Protein AF-A0A5D0UTY8-F1 (afdb_monomer)

Nearest PDB structures (foldseek):
  8gnn-assembly1_C  TM=6.590E-01  e=6.861E-01  Homo sapiens
  8wu8-assembly1_C  TM=2.798E-01  e=2.029E-01  Homo sapiens
  3g65-assembly1_B  TM=3.281E-01  e=6.142E-01  Homo sapiens
  1bsg-assembly1_A  TM=4.114E-01  e=2.895E+00  Streptomyces albus G

Structure (mmCIF, N/CA/C/O backbone):
data_AF-A0A5D0UTY8-F1
#
_entry.id   AF-A0A5D0UTY8-F1
#
loop_
_atom_site.group_PDB
_atom_site.id
_atom_site.type_symbol
_atom_site.label_atom_id
_atom_site.label_alt_id
_atom_site.label_comp_id
_atom_site.label_asym_id
_atom_site.label_entity_id
_atom_site.label_seq_id
_atom_site.pdbx_PDB_ins_code
_atom_site.Cartn_x
_atom_site.Cartn_y
_atom_site.Cartn_z
_atom_site.occupancy
_atom_site.B_iso_or_equiv
_atom_site.auth_seq_id
_atom_site.auth_comp_id
_atom_site.auth_asym_id
_atom_site.auth_atom_id
_atom_site.pdbx_PDB_model_num
ATOM 1 N N . MET A 1 1 ? 30.667 -4.990 47.044 1.00 47.59 1 MET A N 1
ATOM 2 C CA . MET A 1 1 ? 30.466 -5.878 45.888 1.00 47.59 1 MET A CA 1
ATOM 3 C C . MET A 1 1 ? 29.172 -5.438 45.244 1.00 47.59 1 MET A C 1
ATOM 5 O O . MET A 1 1 ? 28.147 -5.652 45.864 1.00 47.59 1 MET A O 1
ATOM 9 N N . ASP A 1 2 ? 29.236 -4.737 44.118 1.00 45.09 2 ASP A N 1
ATOM 10 C CA . ASP A 1 2 ? 28.279 -4.897 43.020 1.00 45.09 2 ASP A CA 1
ATOM 11 C C . ASP A 1 2 ? 28.877 -4.212 41.785 1.00 45.09 2 ASP A C 1
ATOM 13 O O . ASP A 1 2 ? 29.394 -3.096 41.867 1.00 45.09 2 ASP A O 1
ATOM 17 N N . PHE A 1 3 ? 28.948 -4.967 40.69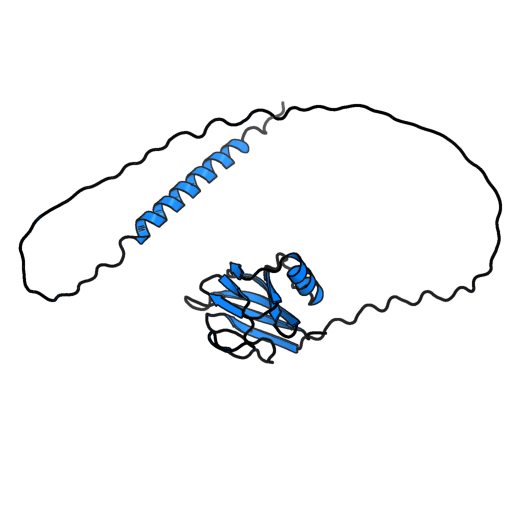8 1.00 50.44 3 PHE A N 1
ATOM 18 C CA . PHE A 1 3 ? 29.635 -4.655 39.454 1.00 50.44 3 PHE A CA 1
ATOM 19 C C . PHE A 1 3 ? 28.574 -4.422 38.379 1.00 50.44 3 PHE A C 1
ATOM 21 O O . PHE A 1 3 ? 27.709 -5.267 38.191 1.00 50.44 3 PHE A O 1
ATOM 28 N N . GLY A 1 4 ? 28.762 -3.384 37.563 1.00 52.84 4 GLY A N 1
ATOM 29 C CA . GLY A 1 4 ? 28.433 -3.488 36.140 1.00 52.84 4 GLY A CA 1
ATOM 30 C C . GLY A 1 4 ? 27.209 -2.724 35.655 1.00 52.84 4 GLY A C 1
ATOM 31 O O . GLY A 1 4 ? 26.156 -3.310 35.460 1.00 52.84 4 GLY A O 1
ATOM 32 N N . LEU A 1 5 ? 27.410 -1.454 35.288 1.00 50.62 5 LEU A N 1
ATOM 33 C CA . LEU A 1 5 ? 26.596 -0.773 34.267 1.00 50.62 5 LEU A CA 1
ATOM 34 C C . LEU A 1 5 ? 27.426 0.138 33.329 1.00 50.62 5 LEU A C 1
ATOM 36 O O . LEU A 1 5 ? 26.859 0.918 32.580 1.00 50.62 5 LEU A O 1
ATOM 40 N N . ASP A 1 6 ? 28.762 0.021 33.300 1.00 56.34 6 ASP A N 1
ATOM 41 C CA . ASP A 1 6 ? 29.632 0.937 32.523 1.00 56.34 6 ASP A CA 1
ATOM 42 C C . ASP A 1 6 ? 29.984 0.434 31.100 1.00 56.34 6 ASP A C 1
ATOM 44 O O . ASP A 1 6 ? 30.736 1.070 30.362 1.00 56.34 6 ASP A O 1
ATOM 48 N N . GLN A 1 7 ? 29.479 -0.736 30.685 1.00 50.81 7 GLN A N 1
ATOM 49 C CA . GLN A 1 7 ? 29.890 -1.360 29.414 1.00 50.81 7 GLN A CA 1
ATOM 50 C C . GLN A 1 7 ? 28.915 -1.157 28.243 1.00 50.81 7 GLN A C 1
ATOM 52 O O . GLN A 1 7 ? 29.332 -1.285 27.093 1.00 50.81 7 GLN A O 1
ATOM 57 N N . ALA A 1 8 ? 27.651 -0.803 28.495 1.00 49.94 8 ALA A N 1
ATOM 58 C CA . ALA A 1 8 ? 26.637 -0.702 27.440 1.00 49.94 8 ALA A CA 1
ATOM 59 C C . ALA A 1 8 ? 26.779 0.566 26.572 1.00 49.94 8 ALA A C 1
ATOM 61 O O . ALA A 1 8 ? 26.541 0.512 25.365 1.00 49.94 8 ALA A O 1
ATOM 62 N N . ASP A 1 9 ? 27.277 1.672 27.133 1.00 50.44 9 ASP A N 1
ATOM 63 C CA . ASP A 1 9 ? 27.403 2.940 26.394 1.00 50.44 9 ASP A CA 1
ATOM 64 C C . ASP A 1 9 ? 28.606 3.000 25.440 1.00 50.44 9 ASP A C 1
ATOM 66 O O . ASP A 1 9 ? 28.651 3.824 24.525 1.00 50.44 9 ASP A O 1
ATOM 70 N N . LYS A 1 10 ? 29.572 2.082 25.566 1.00 47.22 10 LYS A N 1
ATOM 71 C CA . LYS A 1 10 ? 30.721 2.028 24.644 1.00 47.22 10 LYS A CA 1
ATOM 72 C C . LYS A 1 10 ? 30.383 1.337 23.319 1.00 47.22 10 LYS A C 1
ATOM 74 O O . LYS A 1 10 ? 31.051 1.593 22.320 1.00 47.22 10 LYS A O 1
ATOM 79 N N . ILE A 1 11 ? 29.328 0.518 23.273 1.00 48.78 11 ILE A N 1
ATOM 80 C CA . ILE A 1 11 ? 28.957 -0.260 22.077 1.00 48.78 11 ILE A CA 1
ATOM 81 C C . ILE A 1 11 ? 28.123 0.586 21.099 1.00 48.78 11 ILE A C 1
ATOM 83 O O . ILE A 1 11 ? 28.315 0.491 19.887 1.00 48.78 11 ILE A O 1
ATOM 87 N N . ALA A 1 12 ? 27.281 1.497 21.601 1.00 51.47 12 ALA A N 1
ATOM 88 C CA . ALA A 1 12 ? 26.472 2.385 20.759 1.00 51.47 12 ALA A CA 1
ATOM 89 C C . ALA A 1 12 ? 27.319 3.376 19.930 1.00 51.47 12 ALA A C 1
ATOM 91 O O . ALA A 1 12 ? 26.943 3.737 18.815 1.00 51.47 12 ALA A O 1
ATOM 92 N N . SER A 1 13 ? 28.499 3.759 20.431 1.00 48.94 13 SER A N 1
ATOM 93 C CA . SER A 1 13 ? 29.408 4.696 19.753 1.00 48.94 13 SER A CA 1
ATOM 94 C C . SER A 1 13 ? 30.160 4.063 18.569 1.00 48.94 13 SER A C 1
ATOM 96 O O . SER A 1 13 ? 30.395 4.709 17.547 1.00 48.94 13 SER A O 1
ATOM 98 N N . VAL A 1 14 ? 30.480 2.766 18.646 1.00 50.41 14 VAL A N 1
ATOM 99 C CA . VAL A 1 14 ? 31.240 2.067 17.592 1.00 50.41 14 VAL A CA 1
ATOM 100 C C . VAL A 1 14 ? 30.343 1.672 16.410 1.00 50.41 14 VAL A C 1
ATOM 102 O O . VAL A 1 14 ? 30.770 1.760 15.259 1.00 50.41 14 VAL A O 1
ATOM 105 N N . VAL A 1 15 ? 29.079 1.308 16.658 1.00 54.78 15 VAL A N 1
ATOM 106 C CA . VAL A 1 15 ? 28.131 0.903 15.599 1.00 54.78 15 VAL A CA 1
ATOM 107 C C . VAL A 1 15 ? 27.744 2.083 14.696 1.00 54.78 15 VAL A C 1
ATOM 109 O O . VAL A 1 15 ? 27.667 1.923 13.477 1.00 54.78 15 VAL A O 1
ATOM 112 N N . GLY A 1 16 ? 27.593 3.288 15.258 1.00 52.97 16 GLY A N 1
ATOM 113 C CA . GLY A 1 16 ? 27.296 4.496 14.477 1.00 52.97 16 GLY A CA 1
ATOM 114 C C . GLY A 1 16 ? 28.416 4.882 13.501 1.00 52.97 16 GLY A C 1
ATOM 115 O O . GLY A 1 16 ? 28.143 5.271 12.364 1.00 52.97 16 GLY A O 1
ATOM 116 N N . ALA A 1 17 ? 29.679 4.704 13.901 1.00 51.53 17 ALA A N 1
ATOM 117 C CA . ALA A 1 17 ? 30.833 5.023 13.061 1.00 51.53 17 ALA A CA 1
ATOM 118 C C . ALA A 1 17 ? 31.005 4.047 11.879 1.00 51.53 17 ALA A C 1
ATOM 120 O O . ALA A 1 17 ? 31.387 4.464 10.786 1.00 51.53 17 ALA A O 1
ATOM 121 N N . VAL A 1 18 ? 30.677 2.761 12.055 1.00 55.31 18 VAL A N 1
ATOM 122 C CA . VAL A 1 18 ? 30.798 1.744 10.991 1.00 55.31 18 VAL A CA 1
ATOM 123 C C . VAL A 1 18 ? 29.722 1.916 9.910 1.00 55.31 18 VAL A C 1
ATOM 125 O O . VAL A 1 18 ? 30.025 1.791 8.723 1.00 55.31 18 VAL A O 1
ATOM 128 N N . ILE A 1 19 ? 28.487 2.274 10.284 1.00 56.38 19 ILE A N 1
ATOM 129 C CA . ILE A 1 19 ? 27.391 2.486 9.319 1.00 56.38 19 ILE A CA 1
ATOM 130 C C . ILE A 1 19 ? 27.670 3.703 8.417 1.00 56.38 19 ILE A C 1
ATOM 132 O O . ILE A 1 19 ? 27.427 3.642 7.210 1.00 56.38 19 ILE A O 1
ATOM 136 N N . ALA A 1 20 ? 28.268 4.770 8.957 1.00 53.69 20 ALA A N 1
ATOM 137 C CA . ALA A 1 20 ? 28.633 5.954 8.175 1.00 53.69 20 ALA A CA 1
ATOM 138 C C . ALA A 1 20 ? 29.748 5.677 7.142 1.00 53.69 20 ALA A C 1
ATOM 140 O O . ALA A 1 20 ? 29.693 6.183 6.020 1.00 53.69 20 ALA A O 1
ATOM 141 N N . VAL A 1 21 ? 30.729 4.828 7.475 1.00 55.00 21 VAL A N 1
ATOM 142 C CA . VAL A 1 21 ? 31.811 4.441 6.547 1.00 55.00 21 VAL A CA 1
ATOM 143 C C . VAL A 1 21 ? 31.290 3.551 5.410 1.00 55.00 21 VAL A C 1
ATOM 145 O O . VAL A 1 21 ? 31.715 3.709 4.264 1.00 55.00 21 VAL A O 1
ATOM 148 N N . ILE A 1 22 ? 30.330 2.661 5.685 1.00 54.94 22 ILE A N 1
ATOM 149 C CA . ILE A 1 22 ? 29.715 1.804 4.657 1.00 54.94 22 ILE A CA 1
ATOM 150 C C . ILE A 1 22 ? 28.861 2.637 3.689 1.00 54.94 22 ILE A C 1
ATOM 152 O O . ILE A 1 22 ? 28.962 2.443 2.477 1.00 54.94 22 ILE A O 1
ATOM 156 N N . ALA A 1 23 ? 28.094 3.614 4.186 1.00 54.31 23 ALA A N 1
ATOM 157 C CA . ALA A 1 23 ? 27.324 4.517 3.330 1.00 54.31 23 ALA A CA 1
ATOM 158 C C . ALA A 1 23 ? 28.226 5.330 2.381 1.00 54.31 23 ALA A C 1
ATOM 160 O O . ALA A 1 23 ? 27.895 5.480 1.207 1.00 54.31 23 ALA A O 1
ATOM 161 N N . LEU A 1 24 ? 29.405 5.772 2.839 1.00 49.06 24 LEU A N 1
ATOM 162 C CA . LEU A 1 24 ? 30.354 6.519 2.005 1.00 49.06 24 LEU A CA 1
ATOM 163 C C . LEU A 1 24 ? 31.036 5.647 0.927 1.00 49.06 24 LEU A C 1
ATOM 165 O O . LEU A 1 24 ? 31.352 6.132 -0.160 1.00 49.06 24 LEU A O 1
ATOM 169 N N . ALA A 1 25 ? 31.248 4.354 1.194 1.00 51.59 25 ALA A N 1
ATOM 170 C CA . ALA A 1 25 ? 31.862 3.427 0.239 1.00 51.59 25 ALA A CA 1
ATOM 171 C C . ALA A 1 25 ? 30.929 3.059 -0.932 1.00 51.59 25 ALA A C 1
ATOM 173 O O . ALA A 1 25 ? 31.405 2.808 -2.045 1.00 51.59 25 ALA A O 1
ATOM 174 N N . PHE A 1 26 ? 29.609 3.059 -0.716 1.00 52.84 26 PHE A N 1
ATOM 175 C CA . PHE A 1 26 ? 28.636 2.757 -1.771 1.00 52.84 26 PHE A CA 1
ATOM 176 C C . PHE A 1 26 ? 28.411 3.924 -2.738 1.00 52.84 26 PHE A C 1
ATOM 178 O O . PHE A 1 26 ? 28.259 3.687 -3.937 1.00 52.84 26 PHE A O 1
ATOM 185 N N . THR A 1 27 ? 28.509 5.177 -2.287 1.00 51.22 27 THR A N 1
ATOM 186 C CA . THR A 1 27 ? 28.374 6.340 -3.181 1.00 51.22 27 THR A CA 1
ATOM 187 C C . THR A 1 27 ? 29.539 6.454 -4.170 1.00 51.22 27 THR A C 1
ATOM 189 O O . THR A 1 27 ? 29.345 6.869 -5.309 1.00 51.22 27 THR A O 1
ATOM 192 N N . ILE A 1 28 ? 30.745 6.011 -3.793 1.00 50.62 28 ILE A N 1
ATOM 193 C CA . ILE A 1 28 ? 31.9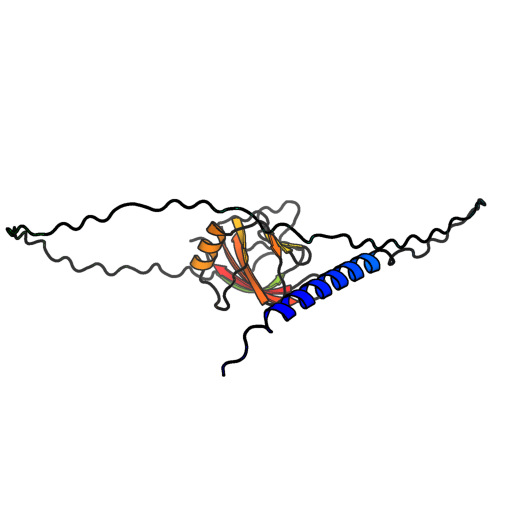30 6.057 -4.671 1.00 50.62 28 ILE A CA 1
ATOM 194 C C . ILE A 1 28 ? 31.880 4.966 -5.759 1.00 50.62 28 ILE A C 1
ATOM 196 O O . ILE A 1 28 ? 32.460 5.131 -6.836 1.00 50.62 28 ILE A O 1
ATOM 200 N N . ARG A 1 29 ? 31.166 3.854 -5.533 1.00 48.38 29 ARG A N 1
ATOM 201 C CA . ARG A 1 29 ? 31.118 2.727 -6.484 1.00 48.38 29 ARG A CA 1
ATOM 202 C C . ARG A 1 29 ? 30.066 2.890 -7.590 1.00 48.38 29 ARG A C 1
ATOM 204 O O . ARG A 1 29 ? 30.203 2.250 -8.629 1.00 48.38 29 ARG A O 1
ATOM 211 N N . GLY A 1 30 ? 29.088 3.784 -7.419 1.00 43.25 30 GLY A N 1
ATOM 212 C CA . GLY A 1 30 ? 28.048 4.069 -8.420 1.00 43.25 30 GLY A CA 1
ATOM 213 C C . GLY A 1 30 ? 28.496 4.920 -9.618 1.00 43.25 30 GLY A C 1
ATOM 214 O O . GLY A 1 30 ? 27.811 4.943 -10.633 1.00 43.25 30 GLY A O 1
ATOM 215 N N . ALA A 1 31 ? 29.656 5.581 -9.551 1.00 47.88 31 ALA A N 1
ATOM 216 C CA . ALA A 1 31 ? 30.105 6.514 -10.594 1.00 47.88 31 ALA A CA 1
ATOM 217 C C . ALA A 1 31 ? 31.064 5.911 -11.646 1.00 47.88 31 ALA A C 1
ATOM 219 O O . ALA A 1 31 ? 31.569 6.634 -12.499 1.00 47.88 31 ALA A O 1
ATOM 220 N N . ARG A 1 32 ? 31.352 4.600 -11.608 1.00 53.88 32 ARG A N 1
ATOM 221 C CA . ARG A 1 32 ? 32.342 3.949 -12.504 1.00 53.88 32 ARG A CA 1
ATOM 222 C C . ARG A 1 32 ? 31.755 2.993 -13.548 1.00 53.88 32 ARG A C 1
ATOM 224 O O . ARG A 1 32 ? 32.495 2.229 -14.156 1.00 53.88 32 ARG A O 1
ATOM 231 N N . GLY A 1 33 ? 30.442 3.025 -13.758 1.00 48.41 33 GLY A N 1
ATOM 232 C CA . GLY A 1 33 ? 29.726 1.934 -14.415 1.00 48.41 33 GLY A CA 1
ATOM 233 C C . GLY A 1 33 ? 29.126 2.177 -15.796 1.00 48.41 33 GLY A C 1
ATOM 234 O O . GLY A 1 33 ? 28.322 1.344 -16.169 1.00 48.41 33 GLY A O 1
ATOM 235 N N . GLN A 1 34 ? 29.436 3.238 -16.552 1.00 49.09 34 GLN A N 1
ATOM 236 C CA . GLN A 1 34 ? 29.004 3.338 -17.961 1.00 49.09 34 GLN A CA 1
ATOM 237 C C . GLN A 1 34 ? 29.929 4.240 -18.786 1.00 49.09 34 GLN A C 1
ATOM 239 O O . GLN A 1 34 ? 29.715 5.443 -18.897 1.00 49.09 34 GLN A O 1
ATOM 244 N N . GLN A 1 35 ? 30.944 3.651 -19.414 1.00 45.38 35 GLN A N 1
ATOM 245 C CA . GLN A 1 35 ? 31.553 4.243 -20.605 1.00 45.38 35 GLN A CA 1
ATOM 246 C C . GLN A 1 35 ? 32.024 3.118 -21.533 1.00 45.38 35 GLN A C 1
ATOM 248 O O . GLN A 1 35 ? 33.210 2.853 -21.689 1.00 45.38 35 GLN A O 1
ATOM 253 N N . THR A 1 36 ? 31.054 2.391 -22.089 1.00 48.50 36 THR A N 1
ATOM 254 C CA . THR A 1 36 ? 31.268 1.446 -23.188 1.00 48.50 36 THR A CA 1
ATOM 255 C C . THR A 1 36 ? 31.155 2.178 -24.519 1.00 48.50 36 THR A C 1
ATOM 257 O O . THR A 1 36 ? 30.088 2.666 -24.883 1.00 48.50 36 THR A O 1
ATOM 260 N N . ASP A 1 37 ? 32.299 2.254 -25.190 1.00 48.19 37 ASP A N 1
ATOM 261 C CA . ASP A 1 37 ? 32.535 2.221 -26.632 1.00 48.19 37 ASP A CA 1
ATOM 262 C C . ASP A 1 37 ? 31.398 2.642 -27.574 1.00 48.19 37 ASP A C 1
ATOM 264 O O . ASP A 1 37 ? 30.470 1.894 -27.874 1.00 48.19 37 ASP A O 1
ATOM 268 N N . SER A 1 38 ? 31.582 3.805 -28.198 1.00 53.03 38 SER A N 1
ATOM 269 C CA . SER A 1 38 ? 31.042 4.082 -29.528 1.00 53.03 38 SER A CA 1
ATOM 270 C C . SER A 1 38 ? 32.180 4.525 -30.436 1.00 53.03 38 SER A C 1
ATOM 272 O O . SER A 1 38 ? 32.698 5.637 -30.384 1.00 53.03 38 SER A O 1
ATOM 274 N N . ARG A 1 39 ? 32.597 3.560 -31.247 1.00 52.25 39 ARG A N 1
ATOM 275 C CA . ARG A 1 39 ? 33.595 3.638 -32.302 1.00 52.25 39 ARG A CA 1
ATOM 276 C C . ARG A 1 39 ? 32.991 4.395 -33.487 1.00 52.25 39 ARG A C 1
ATOM 278 O O . ARG A 1 39 ? 32.253 3.809 -34.269 1.00 52.25 39 ARG A O 1
ATOM 285 N N . THR A 1 40 ? 33.308 5.674 -33.668 1.00 44.59 40 THR A N 1
ATOM 286 C CA . THR A 1 40 ? 33.230 6.343 -34.982 1.00 44.59 40 THR A CA 1
ATOM 287 C C . THR A 1 40 ? 34.267 7.464 -35.025 1.00 44.59 40 THR A C 1
ATOM 289 O O . THR A 1 40 ? 34.393 8.232 -34.080 1.00 44.59 40 THR A O 1
ATOM 292 N N . GLY A 1 41 ? 35.100 7.450 -36.066 1.00 46.56 41 GLY A N 1
ATOM 293 C CA . GLY A 1 41 ? 36.383 8.146 -36.101 1.00 46.56 41 GLY A CA 1
ATOM 294 C C . GLY A 1 41 ? 36.376 9.601 -36.576 1.00 46.56 41 GLY A C 1
ATOM 295 O O . GLY A 1 41 ? 35.378 10.311 -36.541 1.00 46.56 41 GLY A O 1
ATOM 296 N N . SER A 1 42 ? 37.550 9.965 -37.097 1.00 44.66 42 SER A N 1
ATOM 297 C CA . SER A 1 42 ? 38.050 11.283 -37.517 1.00 44.66 42 SER A CA 1
ATOM 298 C C . SER A 1 42 ? 38.691 12.083 -36.380 1.00 44.66 42 SER A C 1
ATOM 300 O O . SER A 1 42 ? 38.119 12.314 -35.322 1.00 44.66 42 SER A O 1
ATOM 302 N N . GLY A 1 43 ? 39.981 12.360 -36.570 1.00 50.56 43 GLY A N 1
ATOM 303 C CA . GLY A 1 43 ? 40.883 12.759 -35.506 1.00 50.56 43 GLY A CA 1
ATOM 304 C C . GLY A 1 43 ? 40.960 14.256 -35.261 1.00 50.56 43 GLY A C 1
ATOM 305 O O . GLY A 1 43 ? 40.732 15.070 -36.145 1.00 50.56 43 GLY A O 1
ATOM 306 N N . ALA A 1 44 ? 41.430 14.586 -34.067 1.00 43.62 44 ALA A N 1
ATOM 307 C CA . ALA A 1 44 ? 42.230 15.766 -33.799 1.00 43.62 44 ALA A CA 1
ATOM 308 C C . ALA A 1 44 ? 43.034 15.510 -32.519 1.00 43.62 44 ALA A C 1
ATOM 310 O O . ALA A 1 44 ? 42.540 14.946 -31.546 1.00 43.62 44 ALA A O 1
ATOM 311 N N . LYS A 1 45 ? 44.315 15.861 -32.578 1.00 48.78 45 LYS A N 1
ATOM 312 C CA . LYS A 1 45 ? 45.306 15.738 -31.509 1.00 48.78 45 LYS A CA 1
ATOM 313 C C . LYS A 1 45 ? 45.051 16.809 -30.442 1.00 48.78 45 LYS A C 1
ATOM 315 O O . LYS A 1 45 ? 45.001 17.964 -30.840 1.00 48.78 45 LYS A O 1
ATOM 320 N N . THR A 1 46 ? 45.018 16.422 -29.160 1.00 43.31 46 THR A N 1
ATOM 321 C CA . THR A 1 46 ? 45.543 17.133 -27.957 1.00 43.31 46 THR A CA 1
ATOM 322 C C . THR A 1 46 ? 45.005 16.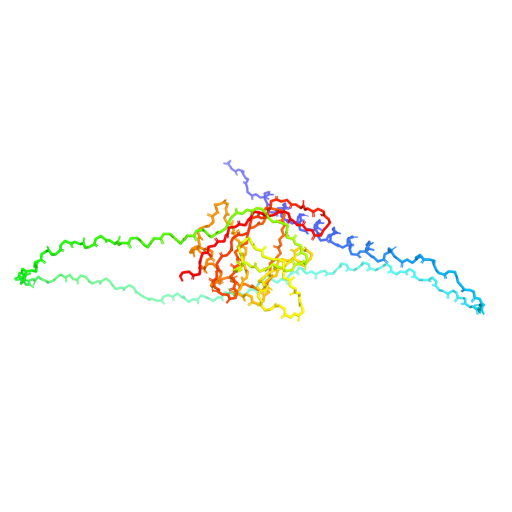425 -26.700 1.00 43.31 46 THR A C 1
ATOM 324 O O . THR A 1 46 ? 43.807 16.316 -26.496 1.00 43.31 46 THR A O 1
ATOM 327 N N . ALA A 1 47 ? 45.829 15.647 -25.998 1.00 41.47 47 ALA A N 1
ATOM 328 C CA . ALA A 1 47 ? 46.686 16.057 -24.878 1.00 41.47 47 ALA A CA 1
ATOM 329 C C . ALA A 1 47 ? 45.948 16.116 -23.519 1.00 41.47 47 ALA A C 1
ATOM 331 O O . ALA A 1 47 ? 45.191 17.039 -23.263 1.00 41.47 47 ALA A O 1
ATOM 332 N N . ILE A 1 48 ? 46.245 15.095 -22.694 1.00 51.84 48 ILE A N 1
ATOM 333 C CA . ILE A 1 48 ? 46.611 15.128 -21.260 1.00 51.84 48 ILE A CA 1
ATOM 334 C C . ILE A 1 48 ? 45.735 15.995 -20.349 1.00 51.84 48 ILE A C 1
ATOM 336 O O . ILE A 1 48 ? 45.771 17.198 -20.509 1.00 51.84 48 ILE A O 1
ATOM 340 N N . TRP A 1 49 ? 45.116 15.397 -19.317 1.00 35.31 49 TRP A N 1
ATOM 341 C CA . TRP A 1 49 ? 45.365 15.732 -17.897 1.00 35.31 49 TRP A CA 1
ATOM 342 C C . TRP A 1 49 ? 44.890 14.598 -16.970 1.00 35.31 49 TRP A C 1
ATOM 344 O O . TRP A 1 49 ? 43.710 14.270 -16.891 1.00 35.31 49 TRP A O 1
ATOM 354 N N . LEU A 1 50 ? 45.858 14.003 -16.269 1.00 49.38 50 LEU A N 1
ATOM 355 C CA . LEU A 1 50 ? 45.683 13.252 -15.029 1.00 49.38 50 LEU A CA 1
ATOM 356 C C . LEU A 1 50 ? 45.619 14.262 -13.880 1.00 49.38 50 LEU A C 1
ATOM 358 O O . LEU A 1 50 ? 46.579 15.010 -13.711 1.00 49.38 50 LEU A O 1
ATOM 362 N N . THR A 1 51 ? 44.588 14.218 -13.038 1.00 45.97 51 THR A N 1
ATOM 363 C CA . THR A 1 51 ? 44.696 14.688 -11.649 1.00 45.97 51 THR A CA 1
ATOM 364 C C . THR A 1 51 ? 43.888 13.791 -10.717 1.00 45.97 51 THR A C 1
ATOM 366 O O . THR A 1 51 ? 42.662 13.722 -10.746 1.00 45.97 51 THR A O 1
ATOM 369 N N . ALA A 1 52 ? 44.634 13.071 -9.882 1.00 49.53 52 ALA A N 1
ATOM 370 C CA . ALA A 1 52 ? 44.160 12.463 -8.655 1.00 49.53 52 ALA A CA 1
ATOM 371 C C . ALA A 1 52 ? 43.849 13.563 -7.626 1.00 49.53 52 ALA A C 1
ATOM 373 O O . ALA A 1 52 ? 44.585 14.543 -7.529 1.00 49.53 52 ALA A O 1
ATOM 374 N N . GLY A 1 53 ? 42.793 13.384 -6.835 1.00 40.34 53 GLY A N 1
ATOM 375 C CA . GLY A 1 53 ? 42.416 14.314 -5.770 1.00 40.34 53 GLY A CA 1
ATOM 376 C C . GLY A 1 53 ? 41.590 13.619 -4.696 1.00 40.34 53 GLY A C 1
ATOM 377 O O . GLY A 1 53 ? 40.377 13.772 -4.641 1.00 40.34 53 GLY A O 1
ATOM 378 N N . LEU A 1 54 ? 42.258 12.807 -3.877 1.00 48.22 54 LEU A N 1
ATOM 379 C CA . LEU A 1 54 ? 41.728 12.222 -2.646 1.00 48.22 54 LEU A CA 1
ATOM 380 C C . LEU A 1 54 ? 41.967 13.240 -1.520 1.00 48.22 54 LEU A C 1
ATOM 382 O O . LEU A 1 54 ? 43.118 13.502 -1.182 1.00 48.22 54 LEU A O 1
ATOM 386 N N . ALA A 1 55 ? 40.909 13.816 -0.949 1.00 42.03 55 ALA A N 1
ATOM 387 C CA . ALA A 1 55 ? 41.006 14.660 0.242 1.00 42.03 55 ALA A CA 1
ATOM 388 C C . ALA A 1 55 ? 39.937 14.245 1.260 1.00 42.03 55 ALA A C 1
ATOM 390 O O . ALA A 1 55 ? 38.765 14.597 1.155 1.00 42.03 55 ALA A O 1
ATOM 391 N N . VAL A 1 56 ? 40.378 13.453 2.237 1.00 48.56 56 VAL A N 1
ATOM 392 C CA . VAL A 1 56 ? 39.673 13.170 3.487 1.00 48.56 56 VAL A CA 1
ATOM 393 C C . VAL A 1 56 ? 39.988 14.316 4.442 1.00 48.56 56 VAL A C 1
ATOM 395 O O . VAL A 1 56 ? 41.151 14.509 4.788 1.00 48.56 56 VAL A O 1
ATOM 398 N N . ILE A 1 57 ? 38.973 15.055 4.889 1.00 47.69 57 ILE A N 1
ATOM 399 C CA . ILE A 1 57 ? 39.091 15.941 6.050 1.00 47.69 57 ILE A CA 1
ATOM 400 C C . ILE A 1 57 ? 37.965 15.599 7.025 1.00 47.69 57 ILE A C 1
ATOM 402 O O . ILE A 1 57 ? 36.802 15.938 6.827 1.00 47.69 57 ILE A O 1
ATOM 406 N N . VAL A 1 58 ? 38.362 14.886 8.076 1.00 60.88 58 VAL A N 1
ATOM 407 C CA . VAL A 1 58 ? 37.635 14.692 9.330 1.00 60.88 58 VAL A CA 1
ATOM 408 C C . VAL A 1 58 ? 37.821 15.967 10.151 1.00 60.88 58 VAL A C 1
ATOM 410 O O . VAL A 1 58 ? 38.948 16.277 10.531 1.00 60.88 58 VAL A O 1
ATOM 413 N N . LEU A 1 59 ? 36.747 16.712 10.425 1.00 43.16 59 LEU A N 1
ATOM 414 C CA . LEU A 1 59 ? 36.781 17.882 11.310 1.00 43.16 59 LEU A CA 1
ATOM 415 C C . LEU A 1 59 ? 35.566 17.895 12.251 1.00 43.16 59 LEU A C 1
ATOM 417 O O . LEU A 1 59 ? 34.445 18.179 11.850 1.00 43.16 59 LEU A O 1
ATOM 421 N N . CYS A 1 60 ? 35.860 17.553 13.507 1.00 45.84 60 CYS A N 1
ATOM 422 C CA . CYS A 1 60 ? 35.316 18.067 14.766 1.00 45.84 60 CYS A CA 1
ATOM 423 C C . CYS A 1 60 ? 33.826 18.455 14.854 1.00 45.84 60 CYS A C 1
ATOM 425 O O . CYS A 1 60 ? 33.409 19.523 14.416 1.00 45.84 60 CYS A O 1
ATOM 427 N N . SER A 1 61 ? 33.060 17.684 15.630 1.00 45.69 61 SER A N 1
ATOM 428 C CA . SER A 1 61 ? 31.834 18.167 16.290 1.00 45.69 61 SER A CA 1
ATOM 429 C C . SER A 1 61 ? 31.731 17.593 17.705 1.00 45.69 61 SER A C 1
ATOM 431 O O . SER A 1 61 ? 30.804 16.864 18.044 1.00 45.69 61 SER A O 1
ATOM 433 N N . VAL A 1 62 ? 32.728 17.898 18.536 1.00 56.28 62 VAL A N 1
ATOM 434 C CA . VAL A 1 62 ? 32.621 17.754 19.991 1.00 56.28 62 VAL A CA 1
ATOM 435 C C . VAL A 1 62 ? 32.244 19.130 20.533 1.00 56.28 62 VAL A C 1
ATOM 437 O O . VAL A 1 62 ? 33.004 20.076 20.349 1.00 56.28 62 VAL A O 1
ATOM 440 N N . GLY A 1 63 ? 31.089 19.248 21.189 1.00 49.78 63 GLY A N 1
ATOM 441 C CA . GLY A 1 63 ? 30.773 20.403 22.034 1.00 49.78 63 GLY A CA 1
ATOM 442 C C . GLY A 1 63 ? 29.489 21.143 21.677 1.00 49.78 63 GLY A C 1
ATOM 443 O O . GLY A 1 63 ? 29.525 22.169 21.010 1.00 49.78 63 GLY A O 1
ATOM 444 N N . SER A 1 64 ? 28.359 20.663 22.199 1.00 45.09 64 SER A N 1
ATOM 445 C CA . SER A 1 64 ? 27.197 21.494 22.560 1.00 45.09 64 SER A CA 1
ATOM 446 C C . SER A 1 64 ? 26.335 20.738 23.576 1.00 45.09 64 SER A C 1
ATOM 448 O O . SER A 1 64 ? 25.207 20.341 23.306 1.00 45.09 64 SER A O 1
ATOM 450 N N . TRP A 1 65 ? 26.903 20.484 24.756 1.00 47.22 65 TRP A N 1
ATOM 451 C CA . TRP A 1 65 ? 26.135 20.223 25.972 1.00 47.22 65 TRP A CA 1
ATOM 452 C C . TRP A 1 65 ? 26.241 21.474 26.834 1.00 47.22 65 TRP A C 1
ATOM 454 O O . TRP A 1 65 ? 27.320 21.793 27.328 1.00 47.22 65 TRP A O 1
ATOM 464 N N . GLY A 1 66 ? 25.137 22.195 27.002 1.00 40.94 66 GLY A N 1
ATOM 465 C CA . GLY A 1 66 ? 25.091 23.303 27.942 1.00 40.94 66 GLY A CA 1
ATOM 466 C C . GLY A 1 66 ? 23.920 24.249 27.728 1.00 40.94 66 GLY A C 1
ATOM 467 O O . GLY A 1 66 ? 23.873 24.945 26.725 1.00 40.94 66 GLY A O 1
ATOM 468 N N . LEU A 1 67 ? 23.095 24.344 28.776 1.00 53.00 67 LEU A N 1
ATOM 469 C CA . LEU A 1 67 ? 22.218 25.465 29.143 1.00 53.00 67 LEU A CA 1
ATOM 470 C C . LEU A 1 67 ? 20.764 25.428 28.648 1.00 53.00 67 LEU A C 1
ATOM 472 O O . LEU A 1 67 ? 20.387 26.219 27.798 1.00 53.00 67 LEU A O 1
ATOM 476 N N . ILE A 1 68 ? 19.911 24.668 29.351 1.00 45.31 68 ILE A N 1
ATOM 477 C CA . ILE A 1 68 ? 18.655 25.229 29.886 1.00 45.31 68 ILE A CA 1
ATOM 478 C C . ILE A 1 68 ? 18.476 24.722 31.327 1.00 45.31 68 ILE A C 1
ATOM 480 O O . ILE A 1 68 ? 17.941 23.646 31.578 1.00 45.31 68 ILE A O 1
ATOM 484 N N . LYS A 1 69 ? 18.962 25.510 32.292 1.00 44.66 69 LYS A N 1
ATOM 485 C CA . LYS A 1 69 ? 18.439 25.520 33.662 1.00 44.66 69 LYS A CA 1
ATOM 486 C C . LYS A 1 69 ? 17.502 26.716 33.758 1.00 44.66 69 LYS A C 1
ATOM 488 O O . LYS A 1 69 ? 17.973 27.846 33.727 1.00 44.66 69 LYS A O 1
ATOM 493 N N . ALA A 1 70 ? 16.212 26.469 33.930 1.00 43.19 70 ALA A N 1
ATOM 494 C CA . ALA A 1 70 ? 15.313 27.447 34.523 1.00 43.19 70 ALA A CA 1
ATOM 495 C C . ALA A 1 70 ? 14.329 26.705 35.426 1.00 43.19 70 ALA A C 1
ATOM 497 O O . ALA A 1 70 ? 13.456 25.965 34.984 1.00 43.19 70 ALA A O 1
ATOM 498 N N . VAL A 1 71 ? 14.575 26.873 36.720 1.00 49.75 71 VAL A N 1
ATOM 499 C CA . VAL A 1 71 ? 13.722 26.489 37.837 1.00 49.75 71 VAL A CA 1
ATOM 500 C C . VAL A 1 71 ? 12.593 27.509 37.935 1.00 49.75 71 VAL A C 1
ATOM 502 O O . VAL A 1 71 ? 12.849 28.709 37.916 1.00 49.75 71 VAL A O 1
ATOM 505 N N . SER A 1 72 ? 11.365 27.048 38.139 1.00 50.53 72 SER A N 1
ATOM 506 C CA . SER A 1 72 ? 10.373 27.781 38.926 1.00 50.53 72 SER A CA 1
ATOM 507 C C . SER A 1 72 ? 9.543 26.764 39.699 1.00 50.53 72 SER A C 1
ATOM 509 O O . SER A 1 72 ? 8.924 25.868 39.135 1.00 50.53 72 SER A O 1
ATOM 511 N N . LYS A 1 73 ? 9.663 26.868 41.019 1.00 46.56 73 LYS A N 1
ATOM 512 C CA . LYS A 1 73 ? 9.034 26.069 42.067 1.00 46.56 73 LYS A CA 1
ATOM 513 C C . LYS A 1 73 ? 8.123 27.022 42.851 1.00 46.56 73 LYS A C 1
ATOM 515 O O . LYS A 1 73 ? 8.454 28.205 42.910 1.00 46.56 73 LYS A O 1
ATOM 520 N N . LEU A 1 74 ? 7.136 26.449 43.553 1.00 47.25 74 LEU A N 1
ATOM 521 C CA . LEU A 1 74 ? 6.166 27.066 44.490 1.00 4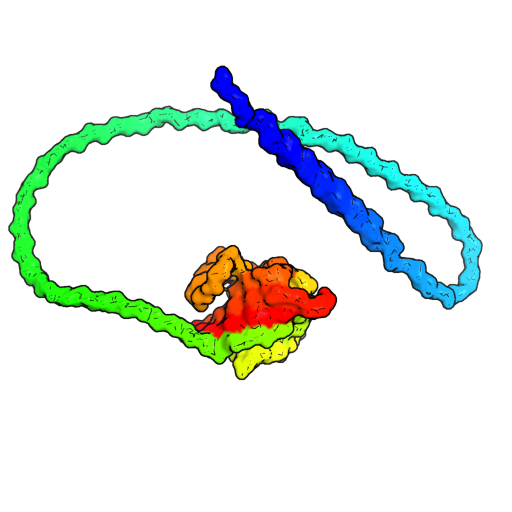7.25 74 LEU A CA 1
ATOM 522 C C . LEU A 1 74 ? 4.933 27.616 43.752 1.00 47.25 74 LEU A C 1
ATOM 524 O O . LEU A 1 74 ? 5.085 28.232 42.708 1.00 47.25 74 LEU A O 1
ATOM 528 N N . ALA A 1 75 ? 3.686 27.411 44.171 1.00 42.50 75 ALA A N 1
ATOM 529 C CA . ALA A 1 75 ? 3.059 27.095 45.464 1.00 42.50 75 ALA A CA 1
ATOM 530 C C . ALA A 1 75 ? 1.605 26.624 45.132 1.00 42.50 75 ALA A C 1
ATOM 532 O O . ALA A 1 75 ? 1.203 26.742 43.978 1.00 42.50 75 ALA A O 1
ATOM 533 N N . ASP A 1 76 ? 0.711 26.093 45.963 1.00 44.72 76 ASP A N 1
ATOM 534 C CA . ASP A 1 76 ? 0.594 25.817 47.393 1.00 44.72 76 ASP A CA 1
ATOM 535 C C . ASP A 1 76 ? -0.535 24.775 47.545 1.00 44.72 76 ASP A C 1
ATOM 537 O O . ASP A 1 76 ? -1.426 24.671 46.697 1.00 44.72 76 ASP A O 1
ATOM 541 N N . GLY A 1 77 ? -0.502 23.999 48.627 1.00 46.88 77 GLY A N 1
ATOM 542 C CA . GLY A 1 77 ? -1.607 23.127 49.013 1.00 46.88 77 GLY A CA 1
ATOM 543 C C . GLY A 1 77 ? -2.775 23.903 49.626 1.00 46.88 77 GLY A C 1
ATOM 544 O O . GLY A 1 77 ? -2.574 24.905 50.305 1.00 46.88 77 GLY A O 1
ATOM 545 N N . ASN A 1 78 ? -3.992 23.386 49.454 1.00 60.03 78 ASN A N 1
ATOM 546 C CA . ASN A 1 78 ? -5.120 23.725 50.316 1.00 60.03 78 ASN A CA 1
ATOM 547 C C . ASN A 1 78 ? -6.000 22.489 50.542 1.00 60.03 78 ASN A C 1
ATOM 549 O O . ASN A 1 78 ? -6.758 22.079 49.664 1.00 60.03 78 ASN A O 1
ATOM 553 N N . SER A 1 79 ? -5.878 21.914 51.736 1.00 57.75 79 SER A N 1
ATOM 554 C CA . SER A 1 79 ? -6.827 20.959 52.305 1.00 57.75 79 SER A CA 1
ATOM 555 C C . SER A 1 79 ? -8.010 21.721 52.908 1.00 57.75 79 SER A C 1
ATOM 557 O O . SER A 1 79 ? -7.801 22.699 53.622 1.00 57.75 79 SER A O 1
ATOM 559 N N . GLY A 1 80 ? -9.235 21.251 52.666 1.00 52.03 80 GLY A N 1
ATOM 560 C CA . GLY A 1 80 ? -10.453 21.766 53.293 1.00 52.03 80 GLY A CA 1
ATOM 561 C C . GLY A 1 80 ? -11.606 20.759 53.233 1.00 52.03 80 GLY A C 1
ATOM 562 O O . GLY A 1 80 ? -12.313 20.692 52.235 1.00 52.03 80 GLY A O 1
ATOM 563 N N . ASP A 1 81 ? -11.723 19.975 54.307 1.00 45.09 81 ASP A N 1
ATOM 564 C CA . ASP A 1 81 ? -12.920 19.357 54.926 1.00 45.09 81 ASP A CA 1
ATOM 565 C C . ASP A 1 81 ? -14.224 20.197 54.779 1.00 45.09 81 ASP A C 1
ATOM 567 O O . ASP A 1 81 ? -14.130 21.413 54.657 1.00 45.09 81 ASP A O 1
ATOM 571 N N . SER A 1 82 ? -15.488 19.745 54.872 1.00 61.50 82 SER A N 1
ATOM 572 C CA . SER A 1 82 ? -16.206 18.493 55.210 1.00 61.50 82 SER A CA 1
ATOM 573 C C . SER A 1 82 ? -17.742 18.741 54.932 1.00 61.50 82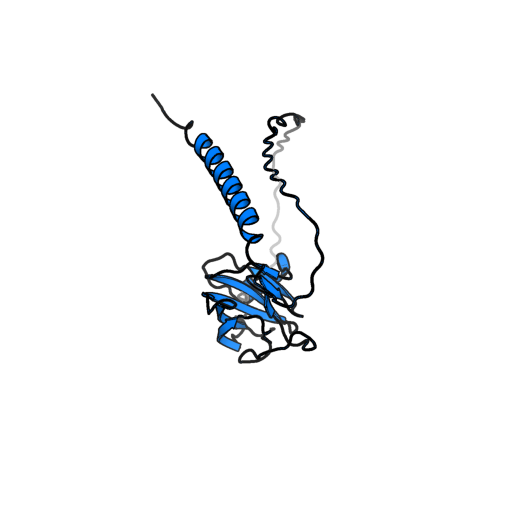 SER A C 1
ATOM 575 O O . SER A 1 82 ? -18.040 19.716 54.239 1.00 61.50 82 SER A O 1
ATOM 577 N N . PRO A 1 83 ? -18.741 17.930 55.380 1.00 68.25 83 PRO A N 1
ATOM 578 C CA . PRO A 1 83 ? -19.945 17.548 54.614 1.00 68.25 83 PRO A CA 1
ATOM 579 C C . PRO A 1 83 ? -21.204 18.423 54.807 1.00 68.25 83 PRO A C 1
ATOM 581 O O . PRO A 1 83 ? -21.316 19.188 55.764 1.00 68.25 83 PRO A O 1
ATOM 584 N N . SER A 1 84 ? -22.223 18.210 53.958 1.00 60.09 84 SER A N 1
ATOM 585 C CA . SER A 1 84 ? -23.617 18.535 54.295 1.00 60.09 84 SER A CA 1
ATOM 586 C C . SER A 1 84 ? -24.627 17.617 53.593 1.00 60.09 84 SER A C 1
ATOM 588 O O . SER A 1 84 ? -24.543 17.379 52.390 1.00 60.09 84 SER A O 1
ATOM 590 N N . ASP A 1 85 ? -25.543 17.099 54.407 1.00 50.72 85 ASP A N 1
ATOM 591 C CA . ASP A 1 85 ? -26.605 16.127 54.141 1.00 50.72 85 ASP A CA 1
ATOM 592 C C . ASP A 1 85 ? -27.924 16.770 53.659 1.00 50.72 85 ASP A C 1
ATOM 594 O O . ASP A 1 85 ? -28.172 17.950 53.912 1.00 50.72 85 ASP A O 1
ATOM 598 N N . ALA A 1 86 ? -28.808 15.901 53.132 1.00 57.69 86 ALA A N 1
ATOM 599 C CA . ALA A 1 86 ? -30.279 16.002 52.961 1.00 57.69 86 ALA A CA 1
ATOM 600 C C . ALA A 1 86 ? -30.850 16.399 51.572 1.00 57.69 86 ALA A C 1
ATOM 602 O O . ALA A 1 86 ? -30.226 17.137 50.817 1.00 57.69 86 ALA A O 1
ATOM 603 N N . PRO A 1 87 ? -32.123 16.048 51.267 1.00 53.94 87 PRO A N 1
ATOM 604 C CA . PRO A 1 87 ? -32.756 14.727 51.336 1.00 53.94 87 PRO A CA 1
ATOM 605 C C . PRO A 1 87 ? -33.368 14.287 49.981 1.00 53.94 87 PRO A C 1
ATOM 607 O O . PRO A 1 87 ? -33.528 15.060 49.038 1.00 53.94 87 PRO A O 1
ATOM 610 N N . ALA A 1 88 ? -33.727 13.003 49.912 1.00 52.25 88 ALA A N 1
ATOM 611 C CA . ALA A 1 88 ? -34.227 12.290 48.739 1.00 52.25 88 ALA A CA 1
ATOM 612 C C . ALA A 1 88 ? -35.556 12.825 48.164 1.00 52.25 88 ALA A C 1
ATOM 614 O O . ALA A 1 88 ? -36.537 12.996 48.885 1.00 52.25 88 ALA A O 1
ATOM 615 N N . THR A 1 89 ? -35.610 12.968 46.834 1.00 49.81 89 THR A N 1
ATOM 616 C CA . THR A 1 89 ? -36.855 13.003 46.049 1.00 49.81 89 THR A CA 1
ATOM 617 C C . THR A 1 89 ? -36.878 11.779 45.138 1.00 49.81 89 THR A C 1
ATOM 619 O O . THR A 1 89 ? -36.194 11.731 44.117 1.00 49.81 89 THR A O 1
ATOM 622 N N . SER A 1 90 ? -37.646 10.765 45.535 1.00 51.28 90 SER A N 1
ATOM 623 C CA . SER A 1 90 ? -37.909 9.579 44.722 1.00 51.28 90 SER A CA 1
ATOM 624 C C . SER A 1 90 ? -38.810 9.961 43.553 1.00 51.28 90 SER A C 1
ATOM 626 O O . SER A 1 90 ? -39.997 10.212 43.736 1.00 51.28 90 SER A O 1
ATOM 628 N N . THR A 1 91 ? -38.243 9.996 42.350 1.00 51.72 91 THR A N 1
ATOM 629 C CA . THR A 1 91 ? -39.026 9.993 41.111 1.00 51.72 91 THR A CA 1
ATOM 630 C C . THR A 1 91 ? -38.878 8.599 40.516 1.00 51.72 91 THR A C 1
ATOM 632 O O . THR A 1 91 ? -37.799 8.244 40.040 1.00 51.72 91 THR A O 1
ATOM 635 N N . GLU A 1 92 ? -39.932 7.785 40.604 1.00 58.16 92 GLU A N 1
ATOM 636 C CA . GLU A 1 92 ? -40.037 6.505 39.900 1.00 58.16 92 GLU A CA 1
ATOM 637 C C . GLU A 1 92 ? -39.922 6.759 38.395 1.00 58.16 92 GLU A C 1
ATOM 639 O O . GLU A 1 92 ? -40.886 7.092 37.708 1.00 58.16 92 GLU A O 1
ATOM 644 N N . THR A 1 93 ? -38.706 6.623 37.876 1.00 52.50 93 THR A N 1
ATOM 645 C CA . THR A 1 93 ? -38.468 6.526 36.443 1.00 52.50 93 THR A CA 1
ATOM 646 C C . THR A 1 93 ? -38.528 5.051 36.097 1.00 52.50 93 THR A C 1
ATOM 648 O O . THR A 1 93 ? -37.709 4.255 36.553 1.00 52.50 93 THR A O 1
ATOM 651 N N . THR A 1 94 ? -39.551 4.698 35.322 1.00 58.94 94 THR A N 1
ATOM 652 C CA . THR A 1 94 ? -39.736 3.380 34.717 1.00 58.94 94 THR A CA 1
ATOM 653 C C . THR A 1 94 ? -38.409 2.896 34.138 1.00 58.94 94 THR A C 1
ATOM 655 O O . THR A 1 94 ? -37.851 3.516 33.233 1.00 58.94 94 THR A O 1
ATOM 658 N N . SER A 1 95 ? -37.905 1.798 34.704 1.00 52.22 95 SER A N 1
ATOM 659 C CA . SER A 1 95 ? -36.702 1.093 34.272 1.00 52.22 95 SER A CA 1
ATOM 660 C C . SER A 1 95 ? -36.954 0.489 32.889 1.00 52.22 95 SER A C 1
ATOM 662 O O . SER A 1 95 ? -37.379 -0.657 32.747 1.00 52.22 95 SER A O 1
ATOM 664 N N . GLY A 1 96 ? -36.774 1.306 31.852 1.00 59.19 96 GLY A N 1
ATOM 665 C CA . GLY A 1 96 ? -36.619 0.828 30.490 1.00 59.19 96 GLY A CA 1
ATOM 666 C C . GL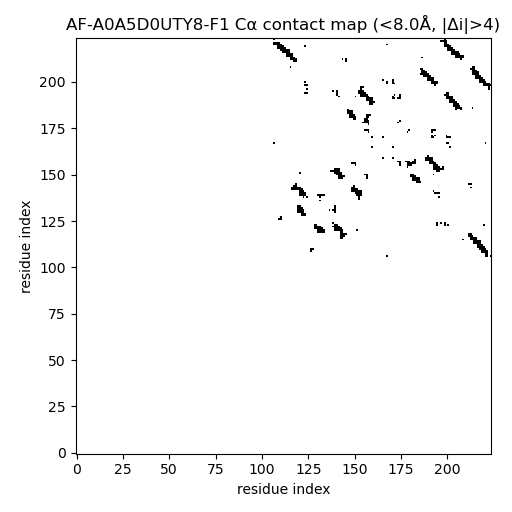Y A 1 96 ? -35.326 0.028 30.429 1.00 59.19 96 GLY A C 1
ATOM 667 O O . GLY A 1 96 ? -34.256 0.561 30.722 1.00 59.19 96 GLY A O 1
ATOM 668 N N . ALA A 1 97 ? -35.439 -1.259 30.102 1.00 67.44 97 ALA A N 1
ATOM 669 C CA . ALA A 1 97 ? -34.298 -2.143 29.918 1.00 67.44 97 ALA A CA 1
ATOM 670 C C . ALA A 1 97 ? -33.234 -1.458 29.035 1.00 67.44 97 ALA A C 1
ATOM 672 O O . ALA A 1 97 ? -33.598 -0.887 28.001 1.00 67.44 97 ALA A O 1
ATOM 673 N N . PRO A 1 98 ? -31.940 -1.498 29.405 1.00 63.34 98 PRO A N 1
ATOM 674 C CA . PRO A 1 98 ? -30.883 -0.945 28.574 1.00 63.34 98 PRO A CA 1
ATOM 675 C C . PRO A 1 98 ? -30.953 -1.602 27.196 1.00 63.34 98 PRO A C 1
ATOM 677 O O . PRO A 1 98 ? -30.775 -2.817 27.077 1.00 63.34 98 PRO A O 1
ATOM 680 N N . ALA A 1 99 ? -31.239 -0.816 26.156 1.00 63.75 99 ALA A N 1
ATOM 681 C CA . ALA A 1 99 ? -31.086 -1.284 24.789 1.00 63.75 99 ALA A CA 1
ATOM 682 C C . ALA A 1 99 ? -29.636 -1.755 24.643 1.00 63.75 99 ALA A C 1
ATOM 684 O O . ALA A 1 99 ? -28.701 -0.981 24.859 1.00 63.75 99 ALA A O 1
ATOM 685 N N . SER A 1 100 ? -29.446 -3.046 24.362 1.00 67.88 100 SER A N 1
ATOM 686 C CA . SER A 1 100 ? -28.111 -3.587 24.137 1.00 67.88 100 SER A CA 1
ATOM 687 C C . SER A 1 100 ? -27.463 -2.795 22.999 1.00 67.88 100 SER A C 1
ATOM 689 O O . SER A 1 100 ? -28.114 -2.601 21.965 1.00 67.88 100 SER A O 1
ATOM 691 N N . PRO A 1 101 ? -26.221 -2.304 23.163 1.00 62.03 101 PRO A N 1
ATOM 692 C CA . PRO A 1 101 ? -25.543 -1.598 22.091 1.00 62.03 101 PRO A CA 1
ATOM 693 C C . PRO A 1 101 ? -25.455 -2.549 20.900 1.00 62.03 101 PRO A C 1
ATOM 695 O O . PRO A 1 101 ? -24.846 -3.614 20.982 1.00 62.03 101 PRO A O 1
ATOM 698 N N . THR A 1 102 ? -26.123 -2.191 19.805 1.00 61.75 102 THR A N 1
ATOM 699 C CA . THR A 1 102 ? -26.014 -2.940 18.557 1.00 61.75 102 THR A CA 1
ATOM 700 C C . THR A 1 102 ? -24.610 -2.688 18.036 1.00 61.75 102 THR A C 1
ATOM 702 O O . THR A 1 102 ? -24.311 -1.598 17.550 1.00 61.75 102 THR A O 1
ATOM 705 N N . THR A 1 103 ? -23.717 -3.660 18.218 1.00 68.06 103 THR A N 1
ATOM 706 C CA . THR A 1 103 ? -22.385 -3.624 17.620 1.00 68.06 103 THR A CA 1
ATOM 707 C C . THR A 1 103 ? -22.555 -3.440 16.111 1.00 68.06 103 THR A C 1
ATOM 709 O O . THR A 1 103 ? -23.279 -4.229 15.498 1.00 68.06 103 THR A O 1
ATOM 712 N N . PRO A 1 104 ? -21.943 -2.410 15.499 1.00 67.00 104 PRO A N 1
ATOM 713 C CA . PRO A 1 104 ? -21.999 -2.235 14.056 1.00 67.00 104 PRO A CA 1
ATOM 714 C C . PRO A 1 104 ? -21.527 -3.510 13.354 1.00 67.00 104 PRO A C 1
ATOM 716 O O . PRO A 1 104 ? -20.491 -4.071 13.717 1.00 67.00 104 PRO A O 1
ATOM 719 N N . ALA A 1 105 ? -22.299 -3.979 12.373 1.00 73.25 105 ALA A N 1
ATOM 720 C CA . ALA A 1 105 ? -21.921 -5.140 11.580 1.00 73.25 105 ALA A CA 1
ATOM 721 C C . ALA A 1 105 ? -20.577 -4.883 10.879 1.00 73.25 105 ALA A C 1
ATOM 723 O O . ALA A 1 105 ? -20.320 -3.780 10.391 1.00 73.25 105 ALA A O 1
ATOM 724 N N . ALA A 1 106 ? -19.717 -5.902 10.838 1.00 81.25 106 ALA A N 1
ATOM 725 C CA . ALA A 1 106 ? -18.459 -5.822 10.108 1.00 81.25 106 ALA A CA 1
ATOM 726 C C . ALA A 1 106 ? -18.734 -5.584 8.615 1.00 81.25 106 ALA A C 1
ATOM 728 O O . ALA A 1 106 ? -19.623 -6.210 8.035 1.00 81.25 106 ALA A O 1
ATOM 729 N N . ALA A 1 107 ? -17.972 -4.682 7.995 1.00 86.75 107 ALA A N 1
ATOM 730 C CA . ALA A 1 107 ? -18.120 -4.392 6.575 1.00 86.75 107 ALA A CA 1
ATOM 731 C C . ALA A 1 107 ? -17.787 -5.633 5.722 1.00 86.75 107 ALA A C 1
ATOM 733 O O . ALA A 1 107 ? -16.794 -6.314 6.009 1.00 86.75 107 ALA A O 1
ATOM 734 N N . PRO A 1 108 ? -18.577 -5.932 4.674 1.00 92.00 108 PRO A N 1
ATOM 735 C CA . PRO A 1 108 ? -18.346 -7.096 3.832 1.00 92.00 108 PRO A CA 1
ATOM 736 C C . PRO A 1 108 ? -17.029 -6.973 3.056 1.00 92.00 108 PRO A C 1
ATOM 738 O O . PRO A 1 108 ? -16.683 -5.909 2.533 1.00 92.00 108 PRO A O 1
ATOM 741 N N . VAL A 1 109 ? -16.304 -8.091 2.975 1.00 96.62 109 VAL A N 1
ATOM 742 C CA . VAL A 1 109 ? -15.174 -8.263 2.055 1.00 96.62 109 VAL A CA 1
ATOM 743 C C . VAL A 1 109 ? -15.752 -8.496 0.664 1.00 96.62 109 VAL A C 1
ATOM 745 O O . VAL A 1 109 ? -16.542 -9.418 0.472 1.00 96.62 109 VAL A O 1
ATOM 748 N N . LEU A 1 110 ? -15.372 -7.649 -0.286 1.00 96.88 110 LEU A N 1
ATOM 749 C CA . LEU A 1 110 ? -15.804 -7.731 -1.679 1.00 96.88 110 LEU A CA 1
ATOM 750 C C . LEU A 1 110 ? -14.908 -8.673 -2.478 1.00 96.88 110 LEU A C 1
ATOM 752 O O . LEU A 1 110 ? -15.377 -9.459 -3.296 1.00 96.88 110 LEU A O 1
ATOM 756 N N . TRP A 1 111 ? -13.607 -8.623 -2.206 1.00 97.88 111 TRP A N 1
ATOM 757 C CA . TRP A 1 111 ? -12.635 -9.428 -2.923 1.00 97.88 111 TRP A CA 1
ATOM 758 C C . TRP A 1 111 ? -11.385 -9.674 -2.080 1.00 97.88 111 TRP A C 1
ATOM 760 O O . TRP A 1 111 ? -10.961 -8.806 -1.312 1.00 97.88 111 TRP A O 1
ATOM 770 N N . GLN A 1 112 ? -10.802 -10.865 -2.218 1.00 98.12 112 GLN A N 1
ATOM 771 C CA . GLN A 1 112 ? -9.566 -11.230 -1.539 1.00 98.12 112 GLN A CA 1
ATOM 772 C C . GLN A 1 112 ? -8.790 -12.280 -2.339 1.00 98.12 112 GLN A C 1
ATOM 774 O O . GLN A 1 112 ? -9.250 -13.412 -2.467 1.00 98.12 112 GLN A O 1
ATOM 779 N N . ASP A 1 113 ? -7.613 -11.915 -2.843 1.00 98.38 113 ASP A N 1
ATOM 780 C CA . ASP A 1 113 ? -6.689 -12.834 -3.521 1.00 98.38 113 ASP A CA 1
ATOM 781 C C . ASP A 1 113 ? -5.273 -12.232 -3.601 1.00 98.38 113 ASP A C 1
ATOM 783 O O . ASP A 1 113 ? -5.004 -11.137 -3.093 1.00 98.38 113 ASP A O 1
ATOM 787 N N . GLU A 1 114 ? -4.347 -12.949 -4.231 1.00 98.00 114 GLU A N 1
ATOM 788 C CA . GLU A 1 114 ? -3.008 -12.472 -4.548 1.00 98.00 114 GLU A CA 1
ATOM 789 C C . GLU A 1 114 ? -2.971 -11.676 -5.862 1.00 98.00 114 GLU A C 1
ATOM 791 O O . GLU A 1 114 ? -3.539 -12.067 -6.880 1.00 98.00 114 GLU A O 1
ATOM 796 N N . ILE A 1 115 ? -2.225 -10.571 -5.862 1.00 97.31 115 ILE A N 1
ATOM 797 C CA . ILE A 1 115 ? -1.871 -9.819 -7.067 1.00 97.31 115 ILE A CA 1
ATOM 798 C C . ILE A 1 115 ? -0.377 -9.536 -7.107 1.00 97.31 115 ILE A C 1
ATOM 800 O O . ILE A 1 115 ? 0.308 -9.448 -6.083 1.00 97.31 115 ILE A O 1
ATOM 804 N N . ARG A 1 116 ? 0.120 -9.299 -8.318 1.00 96.69 116 ARG A N 1
ATOM 805 C CA . ARG A 1 116 ? 1.419 -8.668 -8.519 1.00 96.69 116 ARG A CA 1
ATOM 806 C C . ARG A 1 116 ? 1.278 -7.151 -8.386 1.00 96.69 116 ARG A C 1
ATOM 808 O O . ARG A 1 116 ? 0.491 -6.539 -9.110 1.00 96.69 116 ARG A O 1
ATOM 815 N N . LEU A 1 117 ? 2.059 -6.565 -7.485 1.00 96.31 117 LEU A N 1
ATOM 816 C CA . LEU A 1 117 ? 2.320 -5.132 -7.397 1.00 96.31 117 LEU A CA 1
ATOM 817 C C . LEU A 1 117 ? 3.531 -4.800 -8.268 1.00 96.31 117 LEU A C 1
ATOM 819 O O . LEU A 1 117 ? 4.606 -5.375 -8.086 1.00 96.31 117 LEU A O 1
ATOM 823 N N . ASP A 1 118 ? 3.357 -3.871 -9.197 1.00 95.56 118 ASP A N 1
ATOM 824 C CA . ASP A 1 118 ? 4.396 -3.363 -10.090 1.00 95.56 118 ASP A CA 1
ATOM 825 C C . ASP A 1 118 ? 4.067 -1.923 -10.517 1.00 95.56 118 ASP A C 1
ATOM 827 O O . ASP A 1 118 ? 3.193 -1.271 -9.936 1.00 95.56 118 ASP A O 1
ATOM 831 N N . SER A 1 119 ? 4.798 -1.402 -11.501 1.00 94.06 119 SER A N 1
ATOM 832 C CA . SER A 1 119 ? 4.620 -0.041 -12.011 1.00 94.06 119 SER A CA 1
ATOM 833 C C . SER A 1 119 ? 3.333 0.185 -12.795 1.00 94.06 119 SER A C 1
ATOM 835 O O . SER A 1 119 ? 3.040 1.326 -13.151 1.00 94.06 119 SER A O 1
ATOM 837 N N . THR A 1 120 ? 2.546 -0.862 -13.046 1.00 93.44 120 THR A N 1
ATOM 838 C CA . THR A 1 120 ? 1.218 -0.724 -13.636 1.00 93.44 120 THR A CA 1
ATOM 839 C C . THR A 1 120 ? 0.222 -0.403 -12.521 1.00 93.44 120 THR A C 1
ATOM 841 O O . THR A 1 120 ? 0.088 -1.211 -11.597 1.00 93.44 120 THR A O 1
ATOM 844 N N . PRO A 1 121 ? -0.516 0.718 -12.593 1.00 93.44 121 PRO A N 1
ATOM 845 C CA . PRO A 1 121 ? -1.532 1.030 -11.601 1.00 93.44 121 PRO A CA 1
ATOM 846 C C . PRO A 1 121 ? -2.615 -0.038 -11.479 1.00 93.44 121 PRO A C 1
ATOM 848 O O . PRO A 1 121 ? -2.824 -0.868 -12.375 1.00 93.44 121 PRO A O 1
ATOM 851 N N . ARG A 1 122 ? -3.297 -0.023 -10.339 1.00 94.88 122 ARG A N 1
ATOM 852 C CA . ARG A 1 122 ? -4.441 -0.883 -10.041 1.00 94.88 122 ARG A CA 1
ATOM 853 C C . ARG A 1 122 ? -5.648 -0.031 -9.696 1.00 94.88 122 ARG A C 1
ATOM 855 O O . ARG A 1 122 ? -5.511 0.914 -8.928 1.00 94.88 122 ARG A O 1
ATOM 862 N N . ASP A 1 123 ? -6.792 -0.401 -10.251 1.00 94.81 123 ASP A N 1
ATOM 863 C CA . ASP A 1 123 ? -8.115 0.080 -9.852 1.00 94.81 123 ASP A CA 1
ATOM 864 C C . ASP A 1 123 ? -8.698 -0.956 -8.878 1.00 94.81 123 ASP A C 1
ATOM 866 O O . ASP A 1 123 ? -8.973 -2.100 -9.261 1.00 94.81 123 ASP A O 1
ATOM 870 N N . PHE A 1 124 ? -8.817 -0.578 -7.605 1.00 95.56 124 PHE A N 1
ATOM 871 C CA . PHE A 1 124 ? -9.364 -1.419 -6.538 1.00 95.56 124 PHE A CA 1
ATOM 872 C C . PHE A 1 124 ? -10.869 -1.202 -6.338 1.00 95.56 124 PHE A C 1
ATOM 874 O O . PHE A 1 124 ? -11.469 -1.818 -5.456 1.00 95.56 124 PHE A O 1
ATOM 881 N N . ASP A 1 125 ? -11.513 -0.386 -7.165 1.00 93.50 125 ASP A N 1
ATOM 882 C CA . ASP A 1 125 ? -12.965 -0.285 -7.218 1.00 93.50 125 ASP A CA 1
ATOM 883 C C . ASP A 1 125 ? -13.601 -1.334 -8.147 1.00 93.50 125 ASP A C 1
ATOM 885 O O . ASP A 1 125 ? -14.829 -1.466 -8.176 1.00 93.50 125 ASP A O 1
ATOM 889 N N . LYS A 1 126 ? -12.788 -2.133 -8.855 1.00 94.25 126 LYS A N 1
ATOM 890 C CA . LYS A 1 126 ? -13.217 -3.352 -9.563 1.00 94.25 126 LYS A CA 1
ATOM 891 C C . LYS A 1 126 ? -12.913 -4.629 -8.776 1.00 94.25 126 LYS A C 1
ATOM 893 O O . LYS A 1 126 ? -12.026 -4.684 -7.927 1.00 94.25 126 LYS A O 1
ATOM 898 N N . GLU A 1 127 ? -13.646 -5.687 -9.113 1.00 94.38 127 GLU A N 1
ATOM 899 C CA . GLU A 1 127 ? -13.543 -7.017 -8.506 1.00 94.38 127 GLU A CA 1
ATOM 900 C C . GLU A 1 127 ? -13.464 -8.084 -9.622 1.00 94.38 127 GLU A C 1
ATOM 902 O O . GLU A 1 127 ? -14.471 -8.322 -10.294 1.00 94.38 127 GLU A O 1
ATOM 907 N N . PRO A 1 128 ? -12.304 -8.727 -9.869 1.00 94.25 128 PRO A N 1
ATOM 908 C CA . PRO A 1 128 ? -11.000 -8.469 -9.251 1.00 94.25 128 PRO A CA 1
ATOM 909 C C . PRO A 1 128 ? -10.449 -7.071 -9.602 1.00 94.25 128 PRO A C 1
ATOM 911 O O . PRO A 1 128 ? -10.897 -6.481 -10.590 1.00 94.25 128 PRO A O 1
ATOM 914 N N . PRO A 1 129 ? -9.457 -6.560 -8.844 1.00 94.19 129 PRO A N 1
ATOM 915 C CA . PRO A 1 129 ? -8.806 -5.292 -9.149 1.00 94.19 129 PRO A CA 1
ATOM 916 C C . PRO A 1 129 ? -8.286 -5.261 -10.585 1.00 94.19 129 PRO A C 1
ATOM 918 O O . PRO A 1 129 ? -7.550 -6.157 -11.016 1.00 94.19 129 PRO A O 1
ATOM 921 N N . ALA A 1 130 ? -8.677 -4.235 -11.334 1.00 93.88 130 ALA A N 1
ATOM 922 C CA . ALA A 1 130 ? -8.330 -4.110 -12.740 1.00 93.88 130 ALA A CA 1
ATOM 923 C C . ALA A 1 130 ? -6.949 -3.464 -12.915 1.00 93.88 130 ALA A C 1
ATOM 925 O O . ALA A 1 130 ? -6.446 -2.745 -12.048 1.00 93.88 130 ALA A O 1
ATOM 926 N N . LEU A 1 131 ? -6.324 -3.723 -14.065 1.00 91.75 131 LEU A N 1
ATOM 927 C CA . LEU A 1 131 ? -5.151 -2.962 -14.485 1.00 91.75 131 LEU A CA 1
ATOM 928 C C . LEU A 1 131 ? -5.597 -1.554 -14.883 1.00 91.75 131 LEU A C 1
ATOM 930 O O . LEU A 1 131 ? -6.516 -1.401 -15.685 1.00 91.75 131 LEU A O 1
ATOM 934 N N . GLY A 1 132 ? -4.917 -0.556 -14.337 1.00 85.06 132 GLY A N 1
ATOM 935 C CA . GLY A 1 132 ? -5.151 0.851 -14.620 1.00 85.06 132 GLY A CA 1
ATOM 936 C C . GLY A 1 132 ? -4.132 1.456 -15.589 1.00 85.06 132 GLY A C 1
ATOM 937 O O . GLY A 1 132 ? -3.294 0.752 -16.164 1.00 85.06 132 GLY A O 1
ATOM 938 N N . ASN A 1 133 ? -4.156 2.782 -15.753 1.00 78.94 133 ASN A N 1
ATOM 939 C CA . ASN A 1 133 ? -3.135 3.519 -16.508 1.00 78.94 133 ASN A CA 1
ATOM 940 C C . ASN A 1 133 ? -2.651 4.787 -15.782 1.00 78.94 133 ASN A C 1
ATOM 942 O O . ASN A 1 133 ? -3.372 5.404 -15.009 1.00 78.94 133 ASN A O 1
ATOM 946 N N . THR A 1 134 ? -1.404 5.194 -16.035 1.00 69.50 134 THR A N 1
ATOM 947 C CA . THR A 1 134 ? -0.755 6.311 -15.321 1.00 69.50 134 THR A CA 1
ATOM 948 C C . THR A 1 134 ? -1.049 7.698 -15.898 1.00 69.50 134 THR A C 1
ATOM 950 O O . THR A 1 134 ? -0.665 8.695 -15.289 1.00 69.50 134 THR A O 1
ATOM 953 N N . SER A 1 135 ? -1.668 7.808 -17.078 1.00 67.75 135 SER A N 1
ATOM 954 C CA . SER A 1 135 ? -1.734 9.082 -17.813 1.00 67.75 135 SER A CA 1
ATOM 955 C C . SER A 1 135 ? -3.099 9.761 -17.777 1.00 67.75 135 SER A C 1
ATOM 957 O O . SER A 1 135 ? -3.168 10.985 -17.874 1.00 67.75 135 SER A O 1
ATOM 959 N N . THR A 1 136 ? -4.186 8.999 -17.666 1.00 66.88 136 THR A N 1
ATOM 960 C CA . THR A 1 136 ? -5.552 9.530 -17.835 1.00 66.88 136 THR A CA 1
ATOM 961 C C . THR A 1 136 ? -6.599 8.836 -16.980 1.00 66.88 136 THR A C 1
ATOM 963 O O . THR A 1 136 ? -7.687 9.384 -16.804 1.00 66.88 136 THR A O 1
ATOM 966 N N . ASP A 1 137 ? -6.285 7.661 -16.443 1.00 77.81 137 ASP A N 1
ATOM 967 C CA . ASP A 1 137 ? -7.228 6.888 -15.663 1.00 77.81 137 ASP A CA 1
ATOM 968 C C . ASP A 1 137 ? -7.314 7.414 -14.230 1.00 77.81 137 ASP A C 1
ATOM 970 O O . ASP A 1 137 ? -6.391 7.283 -13.426 1.00 77.81 137 ASP A O 1
ATOM 974 N N . ARG A 1 138 ? -8.445 8.056 -13.938 1.00 80.44 138 ARG A N 1
ATOM 975 C CA . ARG A 1 138 ? -8.768 8.562 -12.603 1.00 80.44 138 ARG A CA 1
ATOM 976 C C . ARG A 1 138 ? -9.292 7.469 -11.677 1.00 80.44 138 ARG A C 1
ATOM 978 O O . ARG A 1 138 ? -9.445 7.763 -10.498 1.00 80.44 138 ARG A O 1
ATOM 985 N N . GLU A 1 139 ? -9.597 6.281 -12.199 1.00 83.69 139 GLU A N 1
ATOM 986 C CA . GLU A 1 139 ? -10.080 5.109 -11.451 1.00 83.69 139 GLU A CA 1
ATOM 987 C C . GLU A 1 139 ? -8.920 4.262 -10.908 1.00 83.69 139 GLU A C 1
ATOM 989 O O . GLU A 1 139 ? -9.102 3.430 -10.032 1.00 83.69 139 GLU A O 1
ATOM 994 N N . SER A 1 140 ? -7.699 4.500 -11.383 1.00 89.69 140 SER A N 1
ATOM 995 C CA . SER A 1 140 ? -6.500 3.899 -10.810 1.00 89.69 140 SER A CA 1
ATOM 996 C C . SER A 1 140 ? -6.228 4.469 -9.411 1.00 89.69 140 SER A C 1
ATOM 998 O O . SER A 1 140 ? -6.204 5.686 -9.259 1.00 89.69 140 SER A O 1
ATOM 1000 N N . ASP A 1 141 ? -5.949 3.600 -8.437 1.00 92.00 141 ASP A N 1
ATOM 1001 C CA . ASP A 1 141 ? -5.867 3.913 -7.001 1.00 92.00 141 ASP A CA 1
ATOM 1002 C C . ASP A 1 141 ? -4.449 3.830 -6.407 1.00 92.00 141 ASP A C 1
ATOM 1004 O O . ASP A 1 141 ? -4.129 4.487 -5.412 1.00 92.00 141 ASP A O 1
ATOM 1008 N N . GLY A 1 142 ? -3.576 2.991 -6.974 1.00 92.50 142 GLY A N 1
ATOM 1009 C CA . GLY A 1 142 ? -2.209 2.832 -6.476 1.00 92.50 142 GLY A CA 1
ATOM 1010 C C . GLY A 1 142 ? -1.284 2.066 -7.413 1.00 92.50 142 GLY A C 1
ATOM 1011 O O . GLY A 1 142 ? -1.732 1.309 -8.274 1.00 92.50 142 GLY A O 1
ATOM 1012 N N . TYR A 1 143 ? 0.022 2.290 -7.262 1.00 93.94 143 TYR A N 1
ATOM 1013 C CA . TYR A 1 143 ? 1.063 1.650 -8.073 1.00 93.94 143 TYR A CA 1
ATOM 1014 C C . TYR A 1 143 ? 2.413 1.617 -7.348 1.00 93.94 143 TYR A C 1
ATOM 1016 O O . TYR A 1 143 ? 2.659 2.368 -6.398 1.00 93.94 143 TYR A O 1
ATOM 1024 N N . LEU A 1 144 ? 3.308 0.746 -7.812 1.00 95.31 144 LEU A N 1
ATOM 1025 C CA . LEU A 1 144 ? 4.667 0.636 -7.297 1.00 95.31 144 LEU A CA 1
ATOM 1026 C C . LEU A 1 144 ? 5.647 1.442 -8.159 1.00 95.31 144 LEU A C 1
ATOM 1028 O O . LEU A 1 144 ? 5.749 1.239 -9.363 1.00 95.31 144 LEU A O 1
ATOM 1032 N N . ASN A 1 145 ? 6.430 2.314 -7.535 1.00 93.56 145 ASN A N 1
ATOM 1033 C CA . ASN A 1 145 ? 7.554 2.998 -8.164 1.00 93.56 145 ASN A CA 1
ATOM 1034 C C . ASN A 1 145 ? 8.836 2.626 -7.411 1.00 93.56 145 ASN A C 1
ATOM 1036 O O . ASN A 1 145 ? 9.094 3.135 -6.317 1.00 93.56 145 ASN A O 1
ATOM 1040 N N . ASP A 1 146 ? 9.605 1.692 -7.967 1.00 91.62 146 ASP A N 1
ATOM 1041 C CA . ASP A 1 146 ? 10.712 1.003 -7.295 1.00 91.62 146 ASP A CA 1
ATOM 1042 C C . ASP A 1 146 ? 10.264 0.290 -6.004 1.00 91.62 146 ASP A C 1
ATOM 1044 O O . ASP A 1 146 ? 9.536 -0.698 -6.043 1.00 91.62 146 ASP A O 1
ATOM 1048 N N . SER A 1 147 ? 10.693 0.787 -4.842 1.00 93.88 147 SER A N 1
ATOM 1049 C CA . SER A 1 147 ? 10.283 0.298 -3.520 1.00 93.88 147 SER A CA 1
ATOM 1050 C C . SER A 1 147 ? 9.289 1.241 -2.838 1.00 93.88 147 SER A C 1
ATOM 1052 O O . SER A 1 147 ? 9.075 1.127 -1.636 1.00 93.88 147 SER A O 1
ATOM 1054 N N . ARG A 1 148 ? 8.697 2.196 -3.563 1.00 96.56 148 ARG A N 1
ATOM 1055 C CA . ARG A 1 148 ? 7.680 3.112 -3.034 1.00 96.56 148 ARG A CA 1
ATOM 1056 C C . ARG A 1 148 ? 6.308 2.727 -3.553 1.00 96.56 148 ARG A C 1
ATOM 1058 O O . ARG A 1 148 ? 6.073 2.756 -4.760 1.00 96.56 148 ARG A O 1
ATOM 1065 N N . TYR A 1 149 ? 5.398 2.392 -2.650 1.00 97.12 149 TYR A N 1
ATOM 1066 C CA . TYR A 1 149 ? 3.994 2.241 -3.000 1.00 97.12 149 TYR A CA 1
ATOM 1067 C C . TYR A 1 149 ? 3.317 3.604 -2.922 1.00 97.12 149 TYR A C 1
ATOM 1069 O O . TYR A 1 149 ? 3.356 4.259 -1.879 1.00 97.12 149 TYR A O 1
ATOM 1077 N N . ASN A 1 150 ? 2.743 4.031 -4.037 1.00 95.88 150 ASN A N 1
ATOM 1078 C CA . ASN A 1 150 ? 2.147 5.346 -4.206 1.00 95.88 150 ASN A CA 1
ATOM 1079 C C . ASN A 1 150 ? 0.628 5.221 -4.171 1.00 95.88 150 ASN A C 1
ATOM 1081 O O . ASN A 1 150 ? 0.069 4.311 -4.791 1.00 95.88 150 ASN A O 1
ATOM 1085 N N . GLU A 1 151 ? -0.032 6.169 -3.511 1.00 91.94 151 GLU A N 1
ATOM 1086 C CA . GLU A 1 151 ? -1.417 6.472 -3.848 1.00 91.94 151 GLU A CA 1
ATOM 1087 C C . GLU A 1 151 ? -1.470 7.023 -5.278 1.00 91.94 151 GLU A C 1
ATOM 1089 O O . GLU A 1 151 ? -0.556 7.709 -5.750 1.00 91.94 151 GLU A O 1
ATOM 1094 N N . PHE A 1 152 ? -2.562 6.755 -5.970 1.00 85.62 152 PHE A N 1
ATOM 1095 C CA . PHE A 1 152 ? -2.853 7.328 -7.271 1.00 85.62 152 PHE A CA 1
ATOM 1096 C C . PHE A 1 152 ? -4.327 7.694 -7.271 1.00 85.62 152 PHE A C 1
ATOM 1098 O O . PHE A 1 152 ? -5.135 6.823 -7.038 1.00 85.62 152 PHE A O 1
ATOM 1105 N N . TRP A 1 153 ? -4.677 8.977 -7.380 1.00 84.00 153 TRP A N 1
ATOM 1106 C CA . TRP A 1 153 ? -6.057 9.507 -7.277 1.00 84.00 153 TRP A CA 1
ATOM 1107 C C . TRP A 1 153 ? -6.902 9.117 -6.040 1.00 84.00 153 TRP A C 1
ATOM 1109 O O . TRP A 1 153 ? -7.984 9.678 -5.862 1.00 84.00 153 TRP A O 1
ATOM 1119 N N . GLY A 1 154 ? -6.414 8.228 -5.174 1.00 78.50 154 GLY A N 1
ATOM 1120 C CA . GLY A 1 154 ? -7.047 7.767 -3.950 1.00 78.50 154 GLY A CA 1
ATOM 1121 C C . GLY A 1 154 ? -6.957 8.761 -2.793 1.00 78.50 154 GLY A C 1
ATOM 1122 O O . GLY A 1 154 ? -6.563 9.918 -2.937 1.00 78.50 154 GLY A O 1
ATOM 1123 N N . GLY A 1 155 ? -7.378 8.294 -1.621 1.00 86.25 155 GLY A N 1
ATOM 1124 C CA . GLY A 1 155 ? -7.498 9.090 -0.400 1.00 86.25 155 GLY A CA 1
ATOM 1125 C C . GLY A 1 155 ? -6.417 8.833 0.650 1.00 86.25 155 GLY A C 1
ATOM 1126 O O . GLY A 1 155 ? -6.687 9.070 1.829 1.00 86.25 155 GLY A O 1
ATOM 1127 N N . GLY A 1 156 ? -5.257 8.302 0.266 1.00 95.56 156 GLY A N 1
ATOM 1128 C CA . GLY A 1 156 ? -4.128 8.025 1.155 1.00 95.56 156 GLY A CA 1
ATOM 1129 C C . GLY A 1 156 ? -3.605 6.594 1.064 1.00 95.56 156 GLY A C 1
ATOM 1130 O O . GLY A 1 156 ? -4.366 5.640 0.878 1.00 95.56 156 GLY A O 1
ATOM 1131 N N . VAL A 1 157 ? -2.308 6.443 1.328 1.00 98.12 157 VAL A N 1
ATOM 1132 C CA . VAL A 1 157 ? -1.661 5.183 1.720 1.00 98.12 157 VAL A CA 1
ATOM 1133 C C . VAL A 1 157 ? -1.019 5.315 3.098 1.00 98.12 157 VAL A C 1
ATOM 1135 O O . VAL A 1 157 ? -0.610 6.399 3.510 1.00 98.12 157 VAL A O 1
ATOM 1138 N N . VAL A 1 158 ? -0.906 4.213 3.838 1.00 98.50 158 VAL A N 1
ATOM 1139 C CA . VAL A 1 158 ? -0.181 4.175 5.118 1.00 98.50 158 VAL A CA 1
ATOM 1140 C C . VAL A 1 158 ? 0.326 2.770 5.427 1.00 98.50 158 VAL A C 1
ATOM 1142 O O . VAL A 1 158 ? -0.337 1.780 5.125 1.00 98.50 158 VAL A O 1
ATOM 1145 N N . LEU A 1 159 ? 1.487 2.670 6.079 1.00 98.56 159 LEU A N 1
ATOM 1146 C CA . LEU A 1 159 ? 1.988 1.396 6.596 1.00 98.56 159 LEU A CA 1
ATOM 1147 C C . LEU A 1 159 ? 1.186 0.942 7.819 1.00 98.56 159 LEU A C 1
ATOM 1149 O O . LEU A 1 159 ? 0.998 1.707 8.772 1.00 98.56 159 LEU A O 1
ATOM 1153 N N . TRP A 1 160 ? 0.777 -0.322 7.819 1.00 98.50 160 TRP A N 1
ATOM 1154 C CA . TRP A 1 160 ? 0.188 -1.004 8.963 1.00 98.50 160 TRP A CA 1
ATOM 1155 C C . TRP A 1 160 ? 1.295 -1.648 9.819 1.00 98.50 160 TRP A C 1
ATOM 1157 O O . TRP A 1 160 ? 2.021 -2.510 9.321 1.00 98.50 160 TRP A O 1
ATOM 1167 N N . PRO A 1 161 ? 1.465 -1.237 11.088 1.00 97.56 161 PRO A N 1
ATOM 1168 C CA . PRO A 1 161 ? 2.637 -1.597 11.882 1.00 97.56 161 PRO A CA 1
ATOM 1169 C C . PRO A 1 161 ? 2.480 -2.937 12.605 1.00 97.56 161 PRO A C 1
ATOM 1171 O O . PRO A 1 161 ? 3.469 -3.500 13.066 1.00 97.56 161 PRO A O 1
ATOM 1174 N N . GLU A 1 162 ? 1.251 -3.435 12.747 1.00 96.81 162 GLU A N 1
ATOM 1175 C CA . GLU A 1 162 ? 0.978 -4.613 13.562 1.00 96.81 162 GLU A CA 1
ATOM 1176 C C . GLU A 1 162 ? 1.074 -5.908 12.754 1.00 96.81 162 GLU A C 1
ATOM 1178 O O . GLU A 1 162 ? 0.841 -5.952 11.541 1.00 96.81 162 GLU A O 1
ATOM 1183 N N . GLN A 1 163 ? 1.390 -6.997 13.459 1.00 94.94 163 GLN A N 1
ATOM 1184 C CA . GLN A 1 163 ? 1.449 -8.337 12.878 1.00 94.94 163 GLN A CA 1
ATOM 1185 C C . GLN A 1 163 ? 0.064 -8.992 12.732 1.00 94.94 163 GLN A C 1
ATOM 1187 O O . GLN A 1 163 ? -0.095 -9.910 11.919 1.00 94.94 163 GLN A O 1
ATOM 1192 N N . ALA A 1 164 ? -0.942 -8.520 13.463 1.00 96.81 164 ALA A N 1
ATOM 1193 C CA . ALA A 1 164 ? -2.328 -8.871 13.185 1.00 96.81 164 ALA A CA 1
ATOM 1194 C C . ALA A 1 164 ? -2.798 -8.146 11.916 1.00 96.81 164 ALA A C 1
ATOM 1196 O O . ALA A 1 164 ? -2.360 -7.027 11.636 1.00 96.81 164 ALA A O 1
ATOM 1197 N N . ASP A 1 165 ? -3.634 -8.810 11.120 1.00 97.12 165 ASP A N 1
ATOM 1198 C CA . ASP A 1 165 ? -4.253 -8.171 9.960 1.00 97.12 165 ASP A CA 1
ATOM 1199 C C . ASP A 1 165 ? -5.374 -7.234 10.467 1.00 97.12 165 ASP A C 1
ATOM 1201 O O . ASP A 1 165 ? -6.126 -7.629 11.363 1.00 97.12 165 ASP A O 1
ATOM 1205 N N . PRO A 1 166 ? -5.462 -5.989 9.963 1.00 97.44 166 PRO A N 1
ATOM 1206 C CA . PRO A 1 166 ? -6.417 -5.000 10.453 1.00 97.44 166 PRO A CA 1
ATOM 1207 C C . PRO A 1 166 ? -7.847 -5.336 10.027 1.00 97.44 166 PRO A C 1
ATOM 1209 O O . PRO A 1 166 ? -8.077 -5.950 8.981 1.00 97.44 166 PRO A O 1
ATOM 1212 N N . SER A 1 167 ? -8.828 -4.837 10.779 1.00 96.88 167 SER A N 1
ATOM 1213 C CA . SER A 1 167 ? -10.178 -4.683 10.240 1.00 96.88 167 SER A CA 1
ATOM 1214 C C . SER A 1 167 ? -10.241 -3.506 9.255 1.00 96.88 167 SER A C 1
ATOM 1216 O O . SER A 1 167 ? -9.367 -2.632 9.236 1.00 96.88 167 SER A O 1
ATOM 1218 N N . ARG A 1 168 ? -11.328 -3.417 8.473 1.00 96.62 168 ARG A N 1
ATOM 1219 C CA . ARG A 1 168 ? -11.606 -2.240 7.629 1.00 96.62 168 ARG A CA 1
ATOM 1220 C C . ARG A 1 168 ? -11.494 -0.935 8.424 1.00 96.62 168 ARG A C 1
ATOM 1222 O O . ARG A 1 168 ? -10.902 0.031 7.946 1.00 96.62 168 ARG A O 1
ATOM 1229 N N . ASN A 1 169 ? -12.090 -0.902 9.617 1.00 96.00 169 ASN A N 1
ATOM 1230 C CA . ASN A 1 169 ? -12.172 0.310 10.427 1.00 96.00 169 ASN A CA 1
ATOM 1231 C C . ASN A 1 169 ? -10.802 0.716 10.975 1.00 96.00 169 ASN A C 1
ATOM 1233 O O . ASN A 1 169 ? -10.490 1.904 10.958 1.00 96.00 169 ASN A O 1
ATOM 1237 N N . ASP A 1 170 ? -9.965 -0.250 11.356 1.00 97.12 170 ASP A N 1
ATOM 1238 C CA . ASP A 1 170 ? -8.603 0.031 11.819 1.00 97.12 170 ASP A CA 1
ATOM 1239 C C . ASP A 1 170 ? -7.756 0.646 10.697 1.00 97.12 170 ASP A C 1
ATOM 1241 O O . ASP A 1 170 ? -7.098 1.672 10.894 1.00 97.12 170 ASP A O 1
ATOM 1245 N N . CYS A 1 171 ? -7.829 0.078 9.483 1.00 97.44 171 CYS A N 1
ATOM 1246 C CA . CYS A 1 171 ? -7.166 0.657 8.313 1.00 97.44 171 CYS A CA 1
ATOM 1247 C C . CYS A 1 171 ? -7.684 2.072 8.018 1.00 97.44 171 CYS A C 1
ATOM 1249 O O . CYS A 1 171 ? -6.886 2.990 7.823 1.00 97.44 171 CYS A O 1
ATOM 1251 N N . ALA A 1 172 ? -9.007 2.266 8.002 1.00 97.00 172 ALA A N 1
ATOM 1252 C CA . ALA A 1 172 ? -9.624 3.558 7.706 1.00 97.00 172 ALA A CA 1
ATOM 1253 C C . ALA A 1 172 ? -9.225 4.642 8.721 1.00 97.00 172 ALA A C 1
ATOM 1255 O O . ALA A 1 172 ? -8.849 5.748 8.331 1.00 97.00 172 ALA A O 1
ATOM 1256 N N . GLN A 1 173 ? -9.256 4.321 10.016 1.00 97.06 173 GLN A N 1
ATOM 1257 C CA . GLN A 1 173 ? -8.863 5.241 11.084 1.00 97.06 173 GLN A CA 1
ATOM 1258 C C . GLN A 1 173 ? -7.378 5.603 10.992 1.00 97.06 173 GLN A C 1
ATOM 1260 O O . GLN A 1 173 ? -6.988 6.760 11.190 1.00 97.06 173 GLN A O 1
ATOM 1265 N N . ARG A 1 174 ? -6.530 4.628 10.656 1.00 97.81 174 ARG A N 1
ATOM 1266 C CA . ARG A 1 174 ? -5.101 4.868 10.475 1.00 97.81 174 ARG A CA 1
ATOM 1267 C C . ARG A 1 174 ? -4.819 5.753 9.265 1.00 97.81 174 ARG A C 1
ATOM 1269 O O . ARG A 1 174 ? -4.027 6.682 9.380 1.00 97.81 174 ARG A O 1
ATOM 1276 N N . LEU A 1 175 ? -5.494 5.517 8.143 1.00 97.62 175 LEU A N 1
ATOM 1277 C CA . LEU A 1 175 ? -5.421 6.370 6.952 1.00 97.62 175 LEU A CA 1
ATOM 1278 C C . LEU A 1 175 ? -5.841 7.810 7.256 1.00 97.62 175 LEU A C 1
ATOM 1280 O O . LEU A 1 175 ? -5.177 8.746 6.832 1.00 97.62 175 LEU A O 1
ATOM 1284 N N . GLN A 1 176 ? -6.895 8.001 8.050 1.00 96.75 176 GLN A N 1
ATOM 1285 C CA . GLN A 1 176 ? -7.362 9.336 8.425 1.00 96.75 176 GLN A CA 1
ATOM 1286 C C . GLN A 1 176 ? -6.332 10.129 9.244 1.00 96.75 176 GLN A C 1
ATOM 1288 O O . GLN A 1 176 ? -6.279 11.352 9.153 1.00 96.75 176 GLN A O 1
ATOM 1293 N N . THR A 1 177 ? -5.539 9.446 10.067 1.00 97.50 177 THR A N 1
ATOM 1294 C CA . THR A 1 177 ? -4.624 10.081 11.029 1.00 97.50 177 THR A CA 1
ATOM 1295 C C . THR A 1 177 ? -3.176 10.138 10.546 1.00 97.50 177 THR A C 1
ATOM 1297 O O . THR A 1 177 ? -2.442 11.044 10.929 1.00 97.50 177 THR A O 1
ATOM 1300 N N . HIS A 1 178 ? -2.766 9.185 9.709 1.00 98.12 178 HIS A N 1
ATOM 1301 C CA . HIS A 1 178 ? -1.377 8.976 9.288 1.00 98.12 178 HIS A CA 1
ATOM 1302 C C . HIS A 1 178 ? -1.235 8.759 7.773 1.00 98.12 178 HIS A C 1
ATOM 1304 O O . HIS A 1 178 ? -0.164 8.360 7.316 1.00 98.12 178 HIS A O 1
ATOM 1310 N N . GLY A 1 179 ? -2.303 8.962 6.998 1.00 97.44 179 GLY A N 1
ATOM 1311 C CA . GLY A 1 179 ? -2.285 8.825 5.546 1.00 97.44 179 GLY A CA 1
ATOM 1312 C C . GLY A 1 179 ? -1.275 9.767 4.897 1.00 97.44 179 GLY A C 1
ATOM 1313 O O . GLY A 1 179 ? -1.164 10.941 5.254 1.00 97.44 179 GLY A O 1
ATOM 1314 N N . VAL A 1 180 ? -0.537 9.235 3.933 1.00 97.94 180 VAL A N 1
ATOM 1315 C CA . VAL A 1 180 ? 0.465 9.940 3.133 1.00 97.94 180 VAL A CA 1
ATOM 1316 C C . VAL A 1 180 ? 0.296 9.569 1.660 1.00 97.94 180 VAL A C 1
ATOM 1318 O O . VAL A 1 180 ? -0.480 8.677 1.325 1.00 97.94 180 VAL A O 1
ATOM 1321 N N . LYS A 1 181 ? 1.033 10.245 0.774 1.00 96.81 181 LYS A N 1
ATOM 1322 C CA . LYS A 1 181 ? 0.972 9.984 -0.674 1.00 96.81 181 LYS A CA 1
ATOM 1323 C C . LYS A 1 181 ? 1.761 8.756 -1.111 1.00 96.81 181 LYS A C 1
ATOM 1325 O O . LYS A 1 181 ? 1.442 8.135 -2.116 1.00 96.81 181 LYS A O 1
ATOM 1330 N N . GLU A 1 182 ? 2.814 8.420 -0.379 1.00 97.31 182 GLU A N 1
ATOM 1331 C CA . GLU A 1 182 ? 3.668 7.283 -0.692 1.00 97.31 182 GLU A CA 1
ATOM 1332 C C . GLU A 1 182 ? 4.293 6.705 0.573 1.00 97.31 182 GLU A C 1
ATOM 1334 O O . GLU A 1 182 ? 4.525 7.411 1.557 1.00 97.31 182 GLU A O 1
ATOM 1339 N N . VAL A 1 183 ? 4.585 5.408 0.536 1.00 98.25 183 VAL A N 1
ATOM 1340 C CA . VAL A 1 183 ? 5.297 4.692 1.596 1.00 98.25 183 VAL A CA 1
ATOM 1341 C C . VAL A 1 183 ? 6.393 3.821 0.999 1.00 98.25 183 VAL A C 1
ATOM 1343 O O . VAL A 1 183 ? 6.213 3.215 -0.056 1.00 98.25 183 VAL A O 1
ATOM 1346 N N . ASN A 1 184 ? 7.531 3.727 1.686 1.00 98.06 184 ASN A N 1
ATOM 1347 C CA . ASN A 1 184 ? 8.552 2.740 1.341 1.00 98.06 184 ASN A CA 1
ATOM 1348 C C . ASN A 1 184 ? 8.083 1.354 1.788 1.00 98.06 184 ASN A C 1
ATOM 1350 O O . ASN A 1 184 ? 7.626 1.197 2.920 1.00 98.06 184 ASN A O 1
ATOM 1354 N N . ILE A 1 185 ? 8.213 0.371 0.904 1.00 97.69 185 ILE A N 1
ATOM 1355 C CA . ILE A 1 185 ? 7.798 -1.005 1.138 1.00 97.69 185 ILE A CA 1
ATOM 1356 C C . ILE A 1 185 ? 8.927 -1.984 0.824 1.00 97.69 185 ILE A C 1
ATOM 1358 O O . ILE A 1 185 ? 9.801 -1.750 -0.013 1.00 97.69 185 ILE A O 1
ATOM 1362 N N . ASP A 1 186 ? 8.855 -3.123 1.485 1.00 96.88 186 ASP A N 1
ATOM 1363 C CA . ASP A 1 186 ? 9.704 -4.286 1.301 1.00 96.88 186 ASP A CA 1
ATOM 1364 C C . ASP A 1 186 ? 8.873 -5.574 1.413 1.00 96.88 186 ASP A C 1
ATOM 1366 O O . ASP A 1 186 ? 7.645 -5.559 1.542 1.00 96.88 186 ASP A O 1
ATOM 1370 N N . ALA A 1 187 ? 9.545 -6.724 1.356 1.00 95.44 187 ALA A N 1
ATOM 1371 C CA . ALA A 1 187 ? 8.880 -7.984 1.651 1.00 95.44 187 ALA A CA 1
ATOM 1372 C C . ALA A 1 187 ? 8.381 -7.985 3.105 1.00 95.44 187 ALA A C 1
ATOM 1374 O O . ALA A 1 187 ? 9.160 -7.729 4.018 1.00 95.44 187 ALA A O 1
ATOM 1375 N N . ARG A 1 188 ? 7.122 -8.396 3.315 1.00 95.00 188 ARG A N 1
ATOM 1376 C CA . ARG A 1 188 ? 6.384 -8.392 4.596 1.00 95.00 188 ARG A CA 1
ATOM 1377 C C . ARG A 1 188 ? 5.809 -7.043 5.018 1.00 95.00 188 ARG A C 1
ATOM 1379 O O . ARG A 1 188 ? 5.106 -7.009 6.031 1.00 95.00 188 ARG A O 1
ATOM 1386 N N . SER A 1 189 ? 6.035 -5.978 4.250 1.00 98.31 189 SER A N 1
ATOM 1387 C CA . SER A 1 189 ? 5.316 -4.719 4.433 1.00 98.31 189 SER A CA 1
ATOM 1388 C C . SER A 1 189 ? 3.802 -4.919 4.332 1.00 98.31 189 SER A C 1
ATOM 1390 O O . SER A 1 189 ? 3.301 -5.797 3.625 1.00 98.31 189 SER A O 1
ATOM 1392 N N . ARG A 1 190 ? 3.061 -4.094 5.067 1.00 98.69 190 ARG A N 1
ATOM 1393 C CA . ARG A 1 190 ? 1.600 -4.133 5.149 1.00 98.69 190 ARG A CA 1
ATOM 1394 C C . ARG A 1 190 ? 1.076 -2.728 4.973 1.00 98.69 190 ARG A C 1
ATOM 1396 O O . ARG A 1 190 ? 1.600 -1.807 5.594 1.00 98.69 190 ARG A O 1
ATOM 1403 N N . ILE A 1 191 ? 0.084 -2.555 4.121 1.00 98.50 191 ILE A N 1
ATOM 1404 C CA . ILE A 1 191 ? -0.311 -1.243 3.621 1.00 98.50 191 ILE A CA 1
ATOM 1405 C C . ILE A 1 191 ? -1.828 -1.151 3.701 1.00 98.50 191 ILE A C 1
ATOM 1407 O O . ILE A 1 191 ? -2.527 -2.065 3.273 1.00 98.50 191 ILE A O 1
ATOM 1411 N N . CYS A 1 192 ? -2.329 -0.045 4.233 1.00 98.50 192 CYS A N 1
ATOM 1412 C CA . CYS A 1 192 ? -3.709 0.368 4.044 1.00 98.50 192 CYS A CA 1
ATOM 1413 C C . CYS A 1 192 ? -3.745 1.419 2.933 1.00 98.50 192 CYS A C 1
ATOM 1415 O O . CYS A 1 192 ? -2.893 2.309 2.899 1.00 98.50 192 CYS A O 1
ATOM 1417 N N . LEU A 1 193 ? -4.737 1.332 2.057 1.00 98.06 193 LEU A N 1
ATOM 1418 C CA . LEU A 1 193 ? -5.007 2.279 0.977 1.00 98.06 193 LEU A CA 1
ATOM 1419 C C . LEU A 1 193 ? -6.493 2.655 1.017 1.00 98.06 193 LEU A C 1
ATOM 1421 O O . LEU A 1 193 ? -7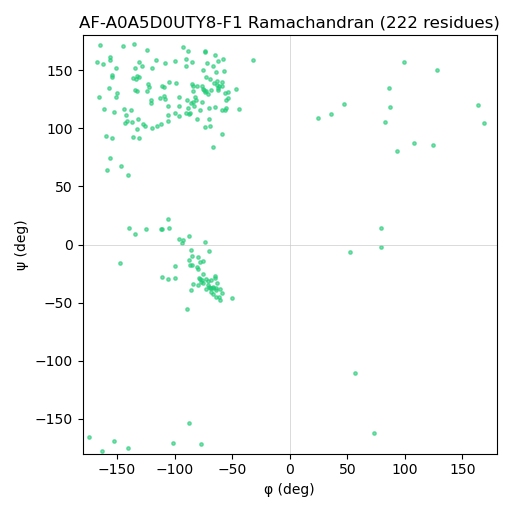.342 1.812 1.323 1.00 98.06 193 LEU A O 1
ATOM 1425 N N . LYS A 1 194 ? -6.804 3.911 0.697 1.00 96.94 194 LYS A N 1
ATOM 1426 C CA . LYS A 1 194 ? -8.171 4.367 0.426 1.00 96.94 194 LYS A CA 1
ATOM 1427 C C . LYS A 1 194 ? -8.332 4.657 -1.064 1.00 96.94 194 LYS A C 1
ATOM 1429 O O . LYS A 1 194 ? -7.581 5.476 -1.587 1.00 96.94 194 LYS A O 1
ATOM 1434 N N . THR A 1 195 ? -9.314 4.039 -1.714 1.00 95.38 195 THR A N 1
ATOM 1435 C CA . THR A 1 195 ? -9.625 4.304 -3.130 1.00 95.38 195 THR A CA 1
ATOM 1436 C C . THR A 1 195 ? -10.309 5.655 -3.304 1.00 95.38 195 THR A C 1
ATOM 1438 O O . THR A 1 195 ? -10.784 6.261 -2.330 1.00 95.38 195 THR A O 1
ATOM 1441 N N . ASN A 1 196 ? -10.385 6.149 -4.537 1.00 90.88 196 ASN A N 1
ATOM 1442 C CA . ASN A 1 196 ? -11.092 7.396 -4.841 1.00 90.88 196 ASN A CA 1
ATOM 1443 C C . ASN A 1 196 ? -12.620 7.291 -4.579 1.00 90.88 196 ASN A C 1
ATOM 1445 O O . ASN A 1 196 ? -13.239 8.287 -4.198 1.00 90.88 196 ASN A O 1
ATOM 1449 N N . GLN A 1 197 ? -13.218 6.094 -4.667 1.00 92.31 197 GLN A N 1
ATOM 1450 C CA . GLN A 1 197 ? -14.615 5.812 -4.291 1.00 92.31 197 GLN A CA 1
ATOM 1451 C C . GLN A 1 197 ? -14.781 5.456 -2.805 1.00 92.31 197 GLN A C 1
ATOM 1453 O O . GLN A 1 197 ? -15.869 5.096 -2.350 1.00 92.31 197 GLN A O 1
ATOM 1458 N N . GLY A 1 198 ? -13.716 5.582 -2.012 1.00 93.50 198 GLY A N 1
ATOM 1459 C CA . GLY A 1 198 ? -13.763 5.423 -0.563 1.00 93.50 198 GLY A CA 1
ATOM 1460 C C . GLY A 1 198 ? -13.788 3.975 -0.079 1.00 93.50 198 GLY A C 1
ATOM 1461 O O . GLY A 1 198 ? -14.063 3.747 1.104 1.00 93.50 198 GLY A O 1
ATOM 1462 N N . ARG A 1 199 ? -13.477 3.000 -0.941 1.00 96.00 199 ARG A N 1
ATOM 1463 C CA . ARG A 1 199 ? -13.181 1.637 -0.493 1.00 96.00 199 ARG A CA 1
ATOM 1464 C C . ARG A 1 199 ? -11.882 1.639 0.299 1.00 96.00 199 ARG A C 1
ATOM 1466 O O . ARG A 1 199 ? -11.014 2.500 0.133 1.00 96.00 199 ARG A O 1
ATOM 1473 N N . ILE A 1 200 ? -11.768 0.667 1.191 1.00 97.44 200 ILE A N 1
ATOM 1474 C CA . ILE A 1 200 ? -10.554 0.443 1.967 1.00 97.44 200 ILE A CA 1
ATOM 1475 C C . ILE A 1 200 ? -9.921 -0.835 1.451 1.00 97.44 200 ILE A C 1
ATOM 1477 O O . ILE A 1 200 ? -10.607 -1.838 1.241 1.00 97.44 200 ILE A O 1
ATOM 1481 N N . VAL A 1 201 ? -8.610 -0.782 1.267 1.00 98.19 201 VAL A N 1
ATOM 1482 C CA . VAL A 1 201 ? -7.806 -1.894 0.777 1.00 98.19 201 VAL A CA 1
ATOM 1483 C C . VAL A 1 201 ? -6.711 -2.169 1.790 1.00 98.19 201 VAL A C 1
ATOM 1485 O O . VAL A 1 201 ? -6.014 -1.250 2.225 1.00 98.19 201 VAL A O 1
ATOM 1488 N N . PHE A 1 202 ? -6.543 -3.434 2.151 1.00 98.62 202 PHE A N 1
ATOM 1489 C CA . PHE A 1 202 ? -5.381 -3.906 2.886 1.00 98.62 202 PHE A CA 1
ATOM 1490 C C . PHE A 1 202 ? -4.512 -4.754 1.970 1.00 98.62 202 PHE A C 1
ATOM 1492 O O . PHE A 1 202 ? -4.990 -5.690 1.337 1.00 98.62 202 PHE A O 1
ATOM 1499 N N . ILE A 1 203 ? -3.229 -4.420 1.903 1.00 98.62 203 ILE A N 1
ATOM 1500 C CA . ILE A 1 203 ? -2.244 -5.064 1.043 1.00 98.62 203 ILE A CA 1
ATOM 1501 C C . ILE A 1 203 ? -1.146 -5.632 1.933 1.00 98.62 203 ILE A C 1
ATOM 1503 O O . ILE A 1 203 ? -0.476 -4.903 2.665 1.00 98.62 203 ILE A O 1
ATOM 1507 N N . LYS A 1 204 ? -0.929 -6.939 1.846 1.00 98.62 204 LYS A N 1
ATOM 1508 C CA . LYS A 1 204 ? 0.098 -7.674 2.577 1.00 98.62 204 LYS A CA 1
ATOM 1509 C C . LYS A 1 204 ? 1.145 -8.171 1.596 1.00 98.62 204 LYS A C 1
ATOM 1511 O O . LYS A 1 204 ? 0.931 -9.142 0.874 1.00 98.62 204 LYS A O 1
ATOM 1516 N N . VAL A 1 205 ? 2.290 -7.500 1.570 1.00 98.31 205 VAL A N 1
ATOM 1517 C CA . VAL A 1 205 ? 3.397 -7.831 0.673 1.00 98.31 205 VAL A CA 1
ATOM 1518 C C . VAL A 1 205 ? 4.021 -9.149 1.123 1.00 98.31 205 VAL A C 1
ATOM 1520 O O . VAL A 1 205 ? 4.545 -9.252 2.230 1.00 98.31 205 VAL A O 1
ATOM 1523 N N . LEU A 1 206 ? 3.978 -10.175 0.276 1.00 97.75 206 LEU A N 1
ATOM 1524 C CA . LEU A 1 206 ? 4.416 -11.525 0.635 1.00 97.75 206 LEU A CA 1
ATOM 1525 C C . LEU A 1 206 ? 5.903 -11.715 0.349 1.00 97.75 206 LEU A C 1
ATOM 1527 O O . LEU A 1 206 ? 6.681 -12.094 1.226 1.00 97.75 206 LEU A O 1
ATOM 1531 N N . ARG A 1 207 ? 6.301 -11.459 -0.897 1.00 97.12 207 ARG A N 1
ATOM 1532 C CA . ARG A 1 207 ? 7.666 -11.667 -1.386 1.00 97.12 207 ARG A CA 1
ATOM 1533 C C . ARG A 1 207 ? 7.948 -10.787 -2.593 1.00 97.12 207 ARG A C 1
ATOM 1535 O O . ARG A 1 207 ? 7.028 -10.361 -3.286 1.00 97.12 207 ARG A O 1
ATOM 1542 N N . ARG A 1 208 ? 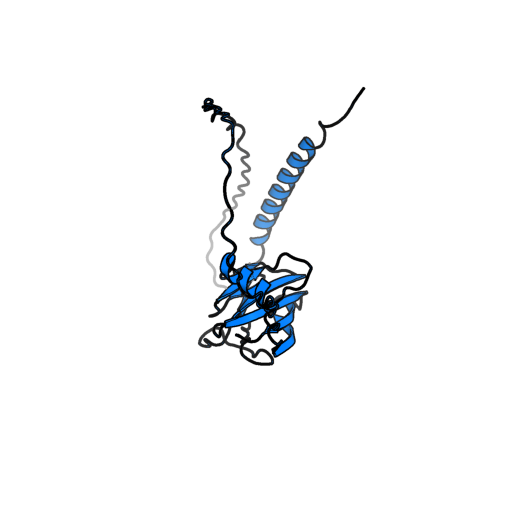9.231 -10.553 -2.856 1.00 96.62 208 ARG A N 1
ATOM 1543 C CA . ARG A 1 208 ? 9.682 -9.959 -4.116 1.00 96.62 208 ARG A CA 1
ATOM 1544 C C . ARG A 1 208 ? 9.325 -10.889 -5.279 1.00 96.62 208 ARG A C 1
ATOM 1546 O O . ARG A 1 208 ? 9.428 -12.108 -5.141 1.00 96.62 208 ARG A O 1
ATOM 1553 N N . ASP A 1 209 ? 8.905 -10.304 -6.392 1.00 95.81 209 ASP A N 1
ATOM 1554 C CA . ASP A 1 209 ? 8.504 -11.002 -7.609 1.00 95.81 209 ASP A CA 1
ATOM 1555 C C . ASP A 1 209 ? 9.203 -10.371 -8.829 1.00 95.81 209 ASP A C 1
ATOM 1557 O O . ASP A 1 209 ? 8.742 -9.395 -9.430 1.00 95.81 209 ASP A O 1
ATOM 1561 N N . GLY A 1 210 ? 10.374 -10.912 -9.173 1.00 92.19 210 GLY A N 1
ATOM 1562 C CA . GLY A 1 210 ? 11.290 -10.325 -10.155 1.00 92.19 210 GLY A CA 1
ATOM 1563 C C . GLY A 1 210 ? 12.019 -9.077 -9.638 1.00 92.19 210 GLY A C 1
ATOM 1564 O O . GLY A 1 210 ? 12.097 -8.830 -8.433 1.00 92.19 210 GLY A O 1
ATOM 1565 N N . ASP A 1 211 ? 12.570 -8.284 -10.557 1.00 87.81 211 ASP A N 1
ATOM 1566 C CA . ASP A 1 211 ? 13.433 -7.148 -10.199 1.00 87.81 211 ASP A CA 1
ATOM 1567 C C . ASP A 1 211 ? 12.650 -5.917 -9.719 1.00 87.81 211 ASP A C 1
ATOM 1569 O O . ASP A 1 211 ? 13.137 -5.160 -8.878 1.00 87.81 211 ASP A O 1
ATOM 1573 N N . SER A 1 212 ? 11.423 -5.744 -10.214 1.00 88.56 212 SER A N 1
ATOM 1574 C CA . SER A 1 212 ? 10.642 -4.506 -10.092 1.00 88.56 212 SER A CA 1
ATOM 1575 C C . SER A 1 212 ? 9.255 -4.683 -9.469 1.00 88.56 212 SER A C 1
ATOM 1577 O O . SER A 1 212 ? 8.426 -3.783 -9.574 1.00 88.56 212 SER A O 1
ATOM 1579 N N . GLY A 1 213 ? 8.967 -5.834 -8.857 1.00 95.62 213 GLY A N 1
ATOM 1580 C CA . GLY A 1 213 ? 7.634 -6.119 -8.335 1.00 95.62 213 GLY A CA 1
ATOM 1581 C C . GLY A 1 213 ? 7.621 -6.931 -7.051 1.00 95.62 213 GLY A C 1
ATOM 1582 O O . GLY A 1 213 ? 8.633 -7.478 -6.603 1.00 95.62 213 GLY A O 1
ATOM 1583 N N . TYR A 1 214 ? 6.430 -7.024 -6.472 1.00 98.12 214 TYR A N 1
ATOM 1584 C CA . TYR A 1 214 ? 6.138 -7.868 -5.325 1.00 98.12 214 TYR A CA 1
ATOM 1585 C C . TYR A 1 214 ? 4.857 -8.652 -5.566 1.00 98.12 214 TYR A C 1
ATOM 1587 O O . TYR A 1 214 ? 3.899 -8.129 -6.125 1.00 98.12 214 TYR A O 1
ATOM 1595 N N . LEU A 1 215 ? 4.809 -9.882 -5.072 1.00 98.06 215 LEU A N 1
ATOM 1596 C CA . LEU A 1 215 ? 3.544 -10.576 -4.897 1.00 98.06 215 LEU A CA 1
ATOM 1597 C C . LEU A 1 215 ? 2.941 -10.152 -3.558 1.00 98.06 215 LEU A C 1
ATOM 1599 O O . LEU A 1 215 ? 3.636 -10.165 -2.535 1.00 98.06 215 LEU A O 1
ATOM 1603 N N . ALA A 1 216 ? 1.665 -9.791 -3.554 1.00 98.31 216 ALA A N 1
ATOM 1604 C CA . ALA A 1 216 ? 0.951 -9.354 -2.366 1.00 98.31 216 ALA A CA 1
ATOM 1605 C C . ALA A 1 216 ? -0.431 -9.996 -2.288 1.00 98.31 216 ALA A C 1
ATOM 1607 O O . ALA A 1 216 ? -1.104 -10.140 -3.301 1.00 98.31 216 ALA A O 1
ATOM 1608 N N . GLN A 1 217 ? -0.864 -10.328 -1.077 1.00 98.44 217 GLN A N 1
ATOM 1609 C CA . GLN A 1 217 ? -2.259 -10.646 -0.802 1.00 98.44 217 GLN A CA 1
ATOM 1610 C C . GLN A 1 217 ? -3.018 -9.344 -0.564 1.00 98.44 217 GLN A C 1
ATOM 1612 O O . GLN A 1 217 ? -2.529 -8.461 0.144 1.00 98.44 217 GLN A O 1
ATOM 1617 N N . VAL A 1 218 ? -4.207 -9.227 -1.133 1.00 98.44 218 VAL A N 1
ATOM 1618 C CA . VAL A 1 218 ? -5.044 -8.036 -1.026 1.00 98.44 218 VAL A CA 1
ATOM 1619 C C . VAL A 1 218 ? -6.398 -8.417 -0.456 1.00 98.44 218 VAL A C 1
ATOM 1621 O O . VAL A 1 218 ? -6.975 -9.419 -0.858 1.00 98.44 218 VAL A O 1
ATOM 1624 N N . THR A 1 219 ? -6.907 -7.589 0.449 1.00 98.50 219 THR A N 1
ATOM 1625 C CA . THR A 1 219 ? -8.277 -7.645 0.960 1.00 98.50 219 THR A CA 1
ATOM 1626 C C . THR A 1 219 ? -8.963 -6.324 0.644 1.00 98.50 219 THR A C 1
ATOM 1628 O O . THR A 1 219 ? -8.476 -5.259 1.027 1.00 98.50 219 THR A O 1
ATOM 1631 N N . LEU A 1 220 ? -10.098 -6.400 -0.043 1.00 97.69 220 LEU A N 1
ATOM 1632 C CA . LEU A 1 220 ? -10.906 -5.261 -0.456 1.00 97.69 220 LEU A CA 1
ATOM 1633 C C . LEU A 1 220 ? -12.242 -5.270 0.287 1.00 97.69 220 LEU A C 1
ATOM 1635 O O . LEU A 1 220 ? -12.979 -6.256 0.231 1.00 97.69 220 LEU A O 1
ATOM 1639 N N . TRP A 1 221 ? -12.578 -4.163 0.947 1.00 97.50 221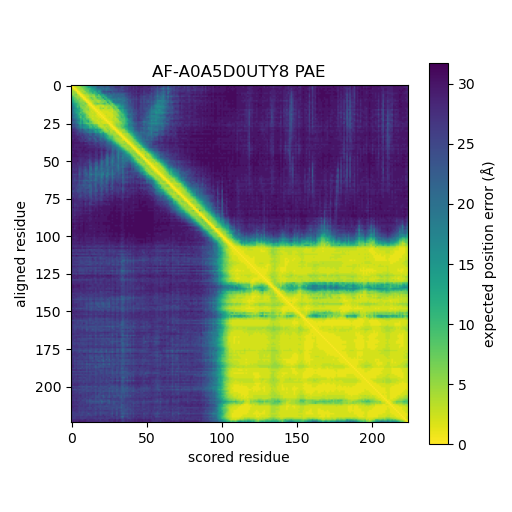 TRP A N 1
ATOM 1640 C CA . TRP A 1 221 ? -13.865 -3.982 1.627 1.00 97.50 221 TRP A CA 1
ATOM 1641 C C . TRP A 1 221 ? -14.760 -2.983 0.898 1.00 97.50 221 TRP A C 1
ATOM 1643 O O . TRP A 1 221 ? -14.273 -2.077 0.218 1.00 97.50 221 TRP A O 1
ATOM 1653 N N . SER A 1 222 ? -16.075 -3.096 1.104 1.00 92.31 222 SER A N 1
ATOM 1654 C CA . SER A 1 222 ? -17.025 -2.096 0.607 1.00 92.31 222 SER A CA 1
ATOM 1655 C C . SER A 1 222 ? -16.800 -0.706 1.223 1.00 92.31 222 SER A C 1
ATOM 1657 O O . SER A 1 222 ? -16.212 -0.541 2.302 1.00 92.31 222 SER A O 1
ATOM 1659 N N . SER A 1 223 ? -17.273 0.328 0.525 1.00 84.81 223 SER A N 1
ATOM 1660 C CA . SER A 1 223 ? -17.132 1.739 0.911 1.00 84.81 223 SER A CA 1
ATOM 1661 C C . SER A 1 223 ? -18.026 2.184 2.086 1.00 84.81 223 SER A C 1
ATOM 1663 O O . SER A 1 223 ? -17.833 3.299 2.570 1.00 84.81 223 SER A O 1
ATOM 1665 N N . ASN A 1 224 ? -18.812 1.268 2.673 1.00 68.25 224 ASN A N 1
ATOM 1666 C CA . ASN A 1 224 ? -19.975 1.468 3.565 1.00 68.25 224 ASN A CA 1
ATOM 1667 C C . ASN A 1 224 ? -21.273 1.790 2.828 1.00 68.25 224 ASN A C 1
ATOM 1669 O O . ASN A 1 224 ? -21.285 2.744 2.024 1.00 68.25 224 ASN A O 1
#

Solvent-accessible surface area (backbone atoms only — not comparable to full-atom values): 14549 Å² total; per-residue (Å²): 141,88,83,87,82,84,67,68,73,63,55,63,60,54,55,59,57,52,55,55,54,54,57,57,56,54,64,66,62,70,78,77,76,83,86,81,84,81,92,73,87,85,86,80,91,81,82,88,86,89,79,89,84,88,80,87,81,91,78,87,89,84,87,89,87,85,87,88,86,81,90,86,81,89,85,79,90,83,91,81,88,84,90,86,86,87,81,90,79,90,72,91,68,81,83,70,75,79,76,73,81,78,75,80,77,80,80,56,74,76,44,73,53,77,45,78,47,24,70,61,23,30,15,74,92,43,84,73,62,38,84,39,45,94,86,81,47,70,67,15,21,29,33,29,57,79,52,31,43,28,44,30,72,30,67,22,22,30,76,50,88,62,92,65,84,73,53,71,64,56,39,52,55,45,32,76,76,60,40,33,62,57,44,82,52,55,69,64,35,30,35,27,35,27,32,67,83,50,26,40,36,42,37,39,28,64,36,74,46,75,95,63,28,30,34,23,41,36,41,32,36,60,59,124

Sequence (224 aa):
MDFGLDQADKIASVVGAVIAVIALAFTIRGARGQQTDSRTGSGAKTAIWLTAGLAVIVLCSVGSWGLIKAVSKLADGNSGDSPSDAPATSTETTSGAPASPTTPAAAPVLWQDEIRLDSTPRDFDKEPPALGNTSTDRESDGYLNDSRYNEFWGGGVVLWPEQADPSRNDCAQRLQTHGVKEVNIDARSRICLKTNQGRIVFIKVLRRDGDSGYLAQVTLWSSN

Secondary structure (DSSP, 8-state):
----SSSSHHHHHHHHHHHHHHHHHHHHHTTSS---------------------------------------------------------------------PPPPPPEEEEEEEEESSS-EETTSSSPEE--SSS-SS--EEEETTEEEE-SSS-EEE---SSPPPHHHHHHHHHHH-BSEEE--TT-EEEEE-TT--EEEEEEEEE-SSS-EEEEEEEE---

pLDDT: mean 73.93, std 22.17, range [35.31, 98.69]

Radius of gyration: 31.31 Å; Cα contacts (8 Å, |Δi|>4): 308; chains: 1; bounding box: 87×41×93 Å

Foldseek 3Di:
DDDDDPPPVVVVVVVVVVVVVVVVVVVVVVPPPDDDDDDDDDDDDDDDDDDDDDDDDDDDDPDDDDDDDDDDDDDDDDDDDDDDDDDDDDDPDPPDDPDDPPDPDAFDWPEKDKDKAFQFFWQVVDVVIDTDHDPDGLSGAWGFDQQKIFGRNFQFKDWDPDPDFDGQVRLVVCCVPPGDGIDGHAAQIWMWTAGNLQKIKIWGFHHADPRGITMIIMIIGDND

Mean predicted aligned error: 19.12 Å